Protein 8TB2 (pdb70)

Secondary structure (DSSP, 8-state):
------EEE-SGGGEEEEESEEEEES-TTTTSSEEEEES-S--SSSEEEEEEEESSPEETTS-EEEEEEEE--SS-TTTS--EEEEEEESS-HHHHHHH--SSSSB-STT-EEEEEE-S--TT-HHHHHTT--SSSSEEEEEEEEE-TT-BEEEESEE--SSSS---EEESS------SSS--TTS-EEEEEEEETTTTEEEEEETTEEEEEEHHHHT--TT-EEEEEEEEEEESS---TTTT-EEE-TTS-EEEE-B-

InterPro domains:
  IPR005877 YSIRK Gram-positive signal peptide [PF04650] (17-42)
  IPR005877 YSIRK Gram-positive signal peptide [TIGR01168] (16-52)
  IPR011098 G5 domain [PF07501] (425-498)
  IPR011098 G5 domain [PF07501] (554-626)
  IPR011098 G5 domain [PF07501] (682-754)
  IPR011098 G5 domain [PF07501] (810-882)
  IPR011098 G5 domain [PF07501] (938-1010)
  IPR011098 G5 domain [PF07501] (1066-1138)
  IPR011098 G5 domain [PF07501] (1194-1266)
  IPR011098 G5 domain [PS51109] (419-501)
  IPR011098 G5 domain [PS51109] (547-629)
  IPR011098 G5 domain [PS51109] (675-757)
  IPR011098 G5 domain [PS51109] (803-885)
  IPR011098 G5 domain [PS51109] (931-1013)
  IPR011098 G5 domain [PS51109] (1059-1141)
  IPR011098 G5 domain [PS51109] (1187-1269)
  IPR011098 G5 domain [SM01208] (421-501)
  IPR011098 G5 domain [SM01208] (549-629)
  IPR011098 G5 domain [SM01208] (677-757)
  IPR011098 G5 domain [SM01208] (805-885)

B-factor: mean 24.02, std 7.28, range [3.41, 78.75]

Solvent-accessible surface area: 11129 Å² total; per-residue (Å²): 205,193,159,98,32,102,44,92,20,84,3,85,109,48,12,93,45,40,29,0,31,39,70,25,79,111,4,107,83,12,96,40,76,20,0,3,25,0,5,66,33,94,59,74,73,80,38,6,20,0,0,7,24,1,112,41,79,0,8,0,134,62,67,3,62,0,27,0,77,0,1,3,5,96,29,25,4,59,32,9,0,38,0,0,0,0,0,0,2,120,12,46,0,89,66,5,51,150,79,24,8,0,14,16,47,60,6,1,38,102,2,0,0,0,0,0,1,0,7,62,43,144,118,1,98,14,1,108,71,28,97,5,68,35,163,38,31,69,1,0,0,5,1,0,23,7,34,89,100,4,87,14,48,92,18,47,66,5,80,47,152,83,75,88,62,67,23,28,21,93,0,1,32,117,46,126,98,56,84,82,81,58,14,1,28,49,17,26,51,0,46,0,11,5,69,48,125,68,15,48,0,87,0,51,4,21,84,46,54,2,50,4,28,13,90,94,4,59,8,51,76,100,21,16,12,16,0,0,0,0,0,16,2,134,74,78,74,73,159,184,33,34,0,22,0,16,0,3,1,57,89,0,45,0,58,0,16,23,77

Radius of gyration: 17.05 Å; Cα contacts (8 Å, |Δi|>4): 732; chains: 1; bounding box: 51×46×39 Å

Organism: Staphylococcus aureus (strain MW2) (NCBI:txid196620)

Sequence (259 aa):
LYFQGPITIQGKEHFEGYGSVDIQSNPEDLKVSEVTRFNNKSIGKNELTGALQLKNKVSFKNDFEFNIRVANNNHQSVTTGADGWGFLFSKGDGNEYLQKGGILGPKGMENSAGFKIDTGYNFKDPMDKEEKQQAGQGFKGYGTFVKTGADGTTAKVGTNIPTRGKADNSFQYADNSDTTDGKFHGQLLNNLKLAYNEKSGIMRAEYAGKIWEANISDLGLDKSEAYNFLITSSQRQGTSVYANGWMRTDLNNSTFKLTPN

Nearest PDB structures (foldseek):
  8tb2-assembly1_A  TM=1.004E+00  e=2.049E-53  Staphylococcus aureus subsp. aureus MW2
  7smh-assembly2_B  TM=9.579E-01  e=1.326E-36  Staphylococcus aureus subsp. aureus NCTC 8325
  8g1m-assembly1_A  TM=9.596E-01  e=8.919E-36  Staphylococcus aureus
  7smh-assembly4_D  TM=9.457E-01  e=4.031E-36  Staphylococcus aureus subsp. aureus NCTC 8325
  7sjk-assembly2_B  TM=9.188E-01  e=5.730E-27  Staphylococcus aureus subsp. aureus NCTC 8325

Structure (mmCIF, N/CA/C/O backbone):
data_8TB2
#
_entry.id   8TB2
#
_cell.length_a   78.600
_cell.length_b   70.210
_cell.length_c   43.540
_cell.angle_alpha   90.00
_cell.angle_beta   90.00
_cell.angle_gamma   90.00
#
_symmetry.space_group_name_H-M   'P 21 21 2'
#
loop_
_entity.id
_entity.type
_entity.pdbx_description
1 polymer 'Putative surface protein MW2416'
2 non-polymer 'SULFATE ION'
3 non-polymer 'CALCIUM ION'
4 non-polymer 'SODIUM ION'
5 non-polymer 'ZINC ION'
6 water water
#
loop_
_atom_site.group_PDB
_atom_site.id
_atom_site.type_symbol
_atom_site.label_atom_id
_atom_site.label_alt_id
_atom_site.label_comp_id
_atom_site.label_asym_id
_atom_site.label_entity_id
_atom_site.label_seq_id
_atom_site.pdbx_PDB_ins_code
_atom_site.Cartn_x
_atom_site.Cartn_y
_atom_site.Cartn_z
_atom_site.occupancy
_atom_site.B_iso_or_equiv
_atom_site.auth_seq_id
_atom_site.auth_comp_id
_atom_site.auth_asym_id
_atom_site.auth_atom_id
_atom_site.pdbx_PDB_model_num
ATOM 1 N N . LEU A 1 1 ? 46.758 36.133 -6.152 1.00 42.32 160 LEU A N 1
ATOM 2 C CA . LEU A 1 1 ? 46.810 35.208 -5.018 1.00 39.07 160 LEU A CA 1
ATOM 3 C C . LEU A 1 1 ? 45.468 34.518 -4.808 0.00 39.51 160 LEU A C 1
ATOM 4 O O . LEU A 1 1 ? 44.417 35.151 -4.865 1.00 39.58 160 LEU A O 1
ATOM 9 N N . TYR A 1 2 ? 45.511 33.217 -4.543 1.00 37.55 161 TYR A N 1
ATOM 10 C CA . TYR A 1 2 ? 44.319 32.386 -4.517 0.00 39.16 161 TYR A CA 1
ATOM 11 C C . TYR A 1 2 ? 44.011 31.939 -3.094 1.00 39.52 161 TYR A C 1
ATOM 12 O O . TYR A 1 2 ? 44.909 31.524 -2.354 0.12 40.51 161 TYR A O 1
ATOM 21 N N . PHE A 1 3 ? 42.737 32.037 -2.715 1.00 40.67 162 PHE A N 1
ATOM 22 C CA . PHE A 1 3 ? 42.267 31.575 -1.418 0.39 39.86 162 PHE A CA 1
ATOM 23 C C . PHE A 1 3 ? 40.969 30.806 -1.606 0.79 36.22 162 PHE A C 1
ATOM 24 O O . PHE A 1 3 ? 40.087 31.237 -2.355 0.71 33.14 162 PHE A O 1
ATOM 32 N N . GLN A 1 4 ? 40.866 29.664 -0.932 0.57 34.81 163 GLN A N 1
ATOM 33 C CA . GLN A 1 4 ? 39.661 28.849 -1.001 0.61 33.57 163 GLN A CA 1
ATOM 34 C C . GLN A 1 4 ? 38.539 29.517 -0.217 0.54 32.00 163 GLN A C 1
ATOM 35 O O . GLN A 1 4 ? 38.648 29.701 0.999 1.00 36.58 163 GLN A O 1
ATOM 41 N N . GLY A 1 5 ? 37.468 29.887 -0.914 0.88 27.94 164 GLY A N 1
ATOM 42 C CA . GLY A 1 5 ? 36.295 30.438 -0.277 0.55 28.37 164 GLY A CA 1
ATOM 43 C C . GLY A 1 5 ? 35.282 29.354 0.018 0.55 25.44 164 GLY A C 1
ATOM 44 O O . GLY A 1 5 ? 35.583 28.161 -0.087 0.89 22.24 164 GLY A O 1
ATOM 45 N N . PRO A 1 6 ? 34.061 29.736 0.393 0.85 25.39 165 PRO A N 1
ATOM 46 C CA . PRO A 1 6 ? 33.038 28.721 0.680 0.92 23.20 165 PRO A CA 1
ATOM 47 C C . PRO A 1 6 ? 32.628 27.989 -0.583 0.83 25.77 165 PRO A C 1
ATOM 48 O O . PRO A 1 6 ? 32.658 28.539 -1.686 0.74 22.65 165 PRO A O 1
ATOM 52 N N . ILE A 1 7 ? 32.260 26.722 -0.412 0.92 24.52 166 ILE A N 1
ATOM 53 C CA . ILE A 1 7 ? 31.677 25.936 -1.487 0.70 24.55 166 ILE A CA 1
ATOM 54 C C . ILE A 1 7 ? 30.315 25.433 -1.030 1.00 22.25 166 ILE A C 1
ATOM 55 O O . ILE A 1 7 ? 30.020 25.355 0.163 0.95 22.50 166 ILE A O 1
ATOM 60 N N . THR A 1 8 ? 29.473 25.101 -2.001 1.00 21.75 167 THR A N 1
ATOM 61 C CA . THR A 1 8 ? 28.252 24.371 -1.712 0.93 22.40 167 THR A CA 1
ATOM 62 C C . THR A 1 8 ? 28.234 23.174 -2.646 0.66 24.44 167 THR A C 1
ATOM 63 O O . THR A 1 8 ? 28.382 23.331 -3.864 0.65 21.96 167 THR A O 1
ATOM 67 N N . ILE A 1 9 ? 28.114 21.984 -2.067 0.95 23.25 168 ILE A N 1
ATOM 68 C CA . ILE A 1 9 ? 28.187 20.746 -2.829 0.88 23.48 168 ILE A CA 1
ATOM 69 C C . ILE A 1 9 ? 26.951 19.902 -2.538 0.84 26.16 168 ILE A C 1
ATOM 70 O O . ILE A 1 9 ? 26.298 20.042 -1.502 0.95 24.45 168 ILE A O 1
ATOM 75 N N . GLN A 1 10 ? 26.607 19.053 -3.504 1.00 25.50 169 GLN A N 1
ATOM 76 C CA . GLN A 1 10 ? 25.440 18.191 -3.435 0.87 28.56 169 GLN A CA 1
ATOM 77 C C . GLN A 1 10 ? 25.750 16.915 -4.199 0.63 27.32 169 GLN A C 1
ATOM 78 O O . GLN A 1 10 ? 26.469 16.942 -5.200 0.62 28.46 169 GLN A O 1
ATOM 84 N N . GLY A 1 11 ? 25.190 15.808 -3.736 0.83 32.10 170 GLY A N 1
ATOM 85 C CA . GLY A 1 11 ? 25.320 14.567 -4.474 0.70 29.96 170 GLY A CA 1
ATOM 86 C C . GLY A 1 11 ? 26.329 13.617 -3.856 0.97 30.45 170 GLY A C 1
ATOM 87 O O . GLY A 1 11 ? 27.315 14.025 -3.235 0.95 29.34 170 GLY A O 1
ATOM 88 N N . LYS A 1 12 ? 26.095 12.315 -4.062 0.79 27.32 171 LYS A N 1
ATOM 89 C CA . LYS A 1 12 ? 26.880 11.258 -3.433 0.92 26.06 171 LYS A CA 1
ATOM 90 C C . LYS A 1 12 ? 28.332 11.205 -3.901 0.72 25.73 171 LYS A C 1
ATOM 91 O O . LYS A 1 12 ? 29.146 10.540 -3.251 0.89 25.83 171 LYS A O 1
ATOM 97 N N . GLU A 1 13 ? 28.687 11.885 -4.993 1.00 29.33 172 GLU A N 1
ATOM 98 C CA . GLU A 1 13 ? 30.066 11.827 -5.466 0.89 27.45 172 GLU A CA 1
ATOM 99 C C . GLU A 1 13 ? 31.035 12.580 -4.564 0.94 28.74 172 GLU A C 1
ATOM 100 O O . GLU A 1 13 ? 32.249 12.459 -4.750 0.78 26.88 172 GLU A O 1
ATOM 106 N N . HIS A 1 14 ? 30.537 13.346 -3.597 0.84 26.67 173 HIS A N 1
ATOM 107 C CA . HIS A 1 14 ? 31.382 14.053 -2.646 1.00 26.22 173 HIS A CA 1
ATOM 108 C C . HIS A 1 14 ? 31.605 13.268 -1.365 0.92 24.21 173 HIS A C 1
ATOM 109 O O . HIS A 1 14 ? 32.219 13.791 -0.431 0.91 23.26 173 HIS A O 1
ATOM 116 N N . PHE A 1 15 ? 31.126 12.027 -1.307 0.82 25.21 174 PHE A N 1
ATOM 117 C CA . PHE A 1 15 ? 31.251 11.182 -0.135 0.92 23.07 174 PHE A CA 1
ATOM 118 C C . PHE A 1 15 ? 31.842 9.847 -0.553 1.00 25.63 174 PHE A C 1
ATOM 119 O O . PHE A 1 15 ? 31.626 9.383 -1.673 0.95 27.00 174 PHE A O 1
ATOM 127 N N . GLU A 1 16 ? 32.587 9.243 0.360 1.00 22.44 175 GLU A N 1
ATOM 128 C CA . GLU A 1 16 ? 33.012 7.854 0.237 0.68 25.89 175 GLU A CA 1
ATOM 129 C C . GLU A 1 16 ? 32.211 7.002 1.211 0.85 25.44 175 GLU A C 1
ATOM 130 O O . GLU A 1 16 ? 32.083 7.356 2.389 0.69 24.14 175 GLU A O 1
ATOM 136 N N . GLY A 1 17 ? 31.667 5.890 0.718 1.00 25.23 176 GLY A N 1
ATOM 137 C CA . GLY A 1 17 ? 30.860 5.013 1.539 1.00 26.89 176 GLY A CA 1
ATOM 138 C C . GLY A 1 17 ? 31.676 3.907 2.190 0.64 23.54 176 GLY A C 1
ATOM 139 O O . GLY A 1 17 ? 32.657 3.424 1.639 0.79 18.70 176 GLY A O 1
ATOM 140 N N . TYR A 1 18 ? 31.240 3.508 3.383 0.96 23.08 177 TYR A N 1
ATOM 141 C CA . TYR A 1 18 ? 31.923 2.526 4.209 1.00 24.44 177 TYR A CA 1
ATOM 142 C C . TYR A 1 18 ? 30.882 1.559 4.742 0.33 22.71 177 TYR A C 1
ATOM 143 O O . TYR A 1 18 ? 29.823 1.989 5.205 1.00 19.44 177 TYR A O 1
ATOM 152 N N . GLY A 1 19 ? 31.169 0.261 4.674 0.99 22.97 178 GLY A N 1
ATOM 153 C CA . GLY A 1 19 ? 30.276 -0.674 5.342 1.00 21.40 178 GLY A CA 1
ATOM 154 C C . GLY A 1 19 ? 28.933 -0.803 4.647 1.00 20.99 178 GLY A C 1
ATOM 155 O O . GLY A 1 19 ? 28.836 -0.816 3.415 0.83 19.35 178 GLY A O 1
ATOM 156 N N . SER A 1 20 ? 27.870 -0.910 5.450 1.00 23.03 179 SER A N 1
ATOM 157 C CA . SER A 1 20 ? 26.532 -1.202 4.921 0.78 24.22 179 SER A CA 1
ATOM 158 C C . SER A 1 20 ? 25.909 0.080 4.359 0.54 22.25 179 SER A C 1
ATOM 159 O O . SER A 1 20 ? 25.008 0.690 4.935 1.00 21.72 179 SER A O 1
ATOM 162 N N . VAL A 1 21 ? 26.411 0.490 3.200 1.00 25.06 180 VAL A N 1
ATOM 163 C CA . VAL A 1 21 ? 25.841 1.610 2.467 0.92 23.17 180 VAL A CA 1
ATOM 164 C C . VAL A 1 21 ? 25.710 1.203 1.006 1.00 25.37 180 VAL A C 1
ATOM 165 O O . VAL A 1 21 ? 26.640 0.619 0.436 0.78 23.12 180 VAL A O 1
ATOM 169 N N . ASP A 1 22 ? 24.539 1.457 0.419 1.00 23.09 181 ASP A N 1
ATOM 170 C CA . ASP A 1 22 ? 24.296 1.148 -0.987 0.90 26.36 181 ASP A CA 1
ATOM 171 C C . ASP A 1 22 ? 23.312 2.167 -1.554 1.00 25.91 181 ASP A C 1
ATOM 172 O O . ASP A 1 22 ? 22.915 3.124 -0.884 1.00 27.93 181 ASP A O 1
ATOM 177 N N . ILE A 1 23 ? 22.937 1.961 -2.811 0.82 26.06 182 ILE A N 1
ATOM 178 C CA . ILE A 1 23 ? 22.072 2.872 -3.552 1.00 26.81 182 ILE A CA 1
ATOM 179 C C . ILE A 1 23 ? 20.711 2.218 -3.738 0.68 28.88 182 ILE A C 1
ATOM 180 O O . ILE A 1 23 ? 20.624 1.020 -4.033 0.75 29.44 182 ILE A O 1
ATOM 185 N N . GLN A 1 24 ? 19.647 3.000 -3.558 1.00 28.23 183 GLN A N 1
ATOM 186 C CA . GLN A 1 24 ? 18.304 2.577 -3.943 1.00 31.00 183 GLN A CA 1
ATOM 187 C C . GLN A 1 24 ? 17.786 3.539 -5.003 1.00 32.40 183 GLN A C 1
ATOM 188 O O . GLN A 1 24 ? 17.634 4.736 -4.737 1.00 31.65 183 GLN A O 1
ATOM 194 N N . SER A 1 25 ? 17.503 3.013 -6.192 0.59 33.36 184 SER A N 1
ATOM 195 C CA . SER A 1 25 ? 16.993 3.817 -7.293 0.95 33.25 184 SER A CA 1
ATOM 196 C C . SER A 1 25 ? 15.471 3.838 -7.277 1.00 32.88 184 SER A C 1
ATOM 197 O O . SER A 1 25 ? 14.827 2.809 -7.059 0.69 35.96 184 SER A O 1
ATOM 200 N N . ASN A 1 26 ? 14.908 5.021 -7.512 0.84 34.65 185 ASN A N 1
ATOM 201 C CA . ASN A 1 26 ? 13.468 5.260 -7.600 0.67 35.43 185 ASN A CA 1
ATOM 202 C C . ASN A 1 26 ? 12.679 4.551 -6.486 0.51 37.18 185 ASN A C 1
ATOM 203 O O . ASN A 1 26 ? 11.774 3.772 -6.775 0.85 37.39 185 ASN A O 1
ATOM 208 N N . PRO A 1 27 ? 12.995 4.823 -5.219 1.00 37.73 186 PRO A N 1
ATOM 209 C CA . PRO A 1 27 ? 12.184 4.242 -4.138 0.82 35.29 186 PRO A CA 1
ATOM 210 C C . PRO A 1 27 ? 10.757 4.762 -4.220 0.28 37.31 186 PRO A C 1
ATOM 211 O O . PRO A 1 27 ? 10.515 5.972 -4.177 0.74 37.40 186 PRO A O 1
ATOM 215 N N . GLU A 1 28 ? 9.808 3.831 -4.357 1.00 39.08 187 GLU A N 1
ATOM 216 C CA . GLU A 1 28 ? 8.418 4.217 -4.597 0.57 40.57 187 GLU A CA 1
ATOM 217 C C . GLU A 1 28 ? 7.850 5.043 -3.453 0.43 40.05 187 GLU A C 1
ATOM 218 O O . GLU A 1 28 ? 7.033 5.944 -3.681 0.78 46.55 187 GLU A O 1
ATOM 220 N N . ASP A 1 29 ? 8.271 4.762 -2.222 0.86 40.59 188 ASP A N 1
ATOM 221 C CA . ASP A 1 29 ? 7.674 5.409 -1.065 1.00 37.09 188 ASP A CA 1
ATOM 222 C C . ASP A 1 29 ? 8.206 6.813 -0.833 1.00 35.04 188 ASP A C 1
ATOM 223 O O . ASP A 1 29 ? 7.557 7.594 -0.131 0.69 35.58 188 ASP A O 1
ATOM 228 N N . LEU A 1 30 ? 9.354 7.161 -1.415 0.79 35.17 189 LEU A N 1
ATOM 229 C CA . LEU A 1 30 ? 10.004 8.432 -1.121 0.83 35.19 189 LEU A CA 1
ATOM 230 C C . LEU A 1 30 ? 9.843 9.476 -2.220 1.00 34.72 189 LEU A C 1
ATOM 231 O O . LEU A 1 30 ? 10.075 10.661 -1.959 0.27 36.75 189 LEU A O 1
ATOM 236 N N . LYS A 1 31 ? 9.469 9.066 -3.434 0.57 38.75 190 LYS A N 1
ATOM 237 C CA . LYS A 1 31 ? 9.098 9.986 -4.512 0.67 39.84 190 LYS A CA 1
ATOM 238 C C . LYS A 1 31 ? 10.266 10.862 -4.958 1.00 40.28 190 LYS A C 1
ATOM 239 O O . LYS A 1 31 ? 10.078 12.025 -5.315 0.45 38.15 190 LYS A O 1
ATOM 241 N N . VAL A 1 32 ? 11.481 10.316 -4.926 1.00 39.22 191 VAL A N 1
ATOM 242 C CA . VAL A 1 32 ? 12.660 10.950 -5.501 1.00 38.27 191 VAL A CA 1
ATOM 243 C C . VAL A 1 32 ? 13.385 9.904 -6.339 0.66 36.72 191 VAL A C 1
ATOM 244 O O . VAL A 1 32 ? 13.041 8.722 -6.334 0.93 38.56 191 VAL A O 1
ATOM 248 N N . SER A 1 33 ? 14.416 10.357 -7.053 1.00 38.65 192 SER A N 1
ATOM 249 C CA . SER A 1 33 ? 15.058 9.513 -8.056 1.00 34.99 192 SER A CA 1
ATOM 250 C C . SER A 1 33 ? 16.065 8.539 -7.444 0.32 34.83 192 SER A C 1
ATOM 251 O O . SER A 1 33 ? 16.177 7.397 -7.903 0.94 37.45 192 SER A O 1
ATOM 254 N N . GLU A 1 34 ? 16.812 8.960 -6.422 0.91 33.82 193 GLU A N 1
ATOM 255 C CA . GLU A 1 34 ? 17.832 8.094 -5.843 0.70 32.05 193 GLU A CA 1
ATOM 256 C C . GLU A 1 34 ? 18.094 8.477 -4.394 1.00 29.11 193 GLU A C 1
ATOM 257 O O . GLU A 1 34 ? 18.216 9.658 -4.067 0.87 30.79 193 GLU A O 1
ATOM 263 N N . VAL A 1 35 ? 18.209 7.471 -3.529 1.00 29.19 194 VAL A N 1
ATOM 264 C CA . VAL A 1 35 ? 18.664 7.705 -2.167 1.00 25.19 194 VAL A CA 1
ATOM 265 C C . VAL A 1 35 ? 19.850 6.801 -1.891 0.73 27.19 194 VAL A C 1
ATOM 266 O O . VAL A 1 35 ? 20.031 5.759 -2.522 0.90 26.79 194 VAL A O 1
ATOM 270 N N . THR A 1 36 ? 20.678 7.228 -0.949 0.74 25.51 195 THR A N 1
ATOM 271 C CA . THR A 1 36 ? 21.699 6.361 -0.393 0.67 23.28 195 THR A CA 1
ATOM 272 C C . THR A 1 36 ? 21.110 5.654 0.818 0.63 22.57 195 THR A C 1
ATOM 273 O O . THR A 1 36 ? 20.501 6.292 1.679 0.92 21.31 195 THR A O 1
ATOM 277 N N . ARG A 1 37 ? 21.262 4.337 0.869 0.94 23.41 196 ARG A N 1
ATOM 278 C CA . ARG A 1 37 ? 20.563 3.517 1.845 1.00 20.15 196 ARG A CA 1
ATOM 279 C C . ARG A 1 37 ? 21.562 2.892 2.805 0.97 21.68 196 ARG A C 1
ATOM 280 O O . ARG A 1 37 ? 22.572 2.320 2.371 1.00 24.79 196 ARG A O 1
ATOM 288 N N . PHE A 1 38 ? 21.270 2.987 4.103 1.00 18.87 197 PHE A N 1
ATOM 289 C CA . PHE A 1 38 ? 22.039 2.329 5.151 1.00 18.81 197 PHE A CA 1
ATOM 290 C C . PHE A 1 38 ? 21.305 1.087 5.661 0.95 19.28 197 PHE A C 1
ATOM 291 O O . PHE A 1 38 ? 20.071 1.034 5.677 0.92 18.93 197 PHE A O 1
ATOM 299 N N . ASN A 1 39 ? 22.086 0.096 6.112 0.94 18.63 198 ASN A N 1
ATOM 300 C CA . ASN A 1 39 ? 21.584 -1.087 6.832 0.98 20.99 198 ASN A CA 1
ATOM 301 C C . ASN A 1 39 ? 20.865 -2.080 5.928 0.66 21.86 198 ASN A C 1
ATOM 302 O O . ASN A 1 39 ? 20.024 -2.849 6.396 0.89 21.52 198 ASN A O 1
ATOM 307 N N . ASN A 1 40 ? 21.179 -2.077 4.637 1.00 20.90 199 ASN A N 1
ATOM 308 C CA . ASN A 1 40 ? 20.669 -3.067 3.697 0.73 20.93 199 ASN A CA 1
ATOM 309 C C . ASN A 1 40 ? 21.739 -4.055 3.252 0.88 22.96 199 ASN A C 1
ATOM 310 O O . ASN A 1 40 ? 21.499 -5.267 3.241 0.64 20.51 199 ASN A O 1
ATOM 315 N N . LYS A 1 41 ? 22.921 -3.570 2.887 0.70 23.68 200 LYS A N 1
ATOM 316 C CA . LYS A 1 41 ? 23.983 -4.446 2.414 0.79 26.06 200 LYS A CA 1
ATOM 317 C C . LYS A 1 41 ? 24.653 -5.169 3.574 0.78 23.50 200 LYS A C 1
ATOM 318 O O . LYS A 1 41 ? 24.956 -4.577 4.614 0.99 23.00 200 LYS A O 1
ATOM 320 N N . SER A 1 42 ? 24.906 -6.458 3.378 0.59 22.69 201 SER A N 1
ATOM 321 C CA . SER A 1 42 ? 25.544 -7.258 4.407 1.00 21.31 201 SER A CA 1
ATOM 322 C C . SER A 1 42 ? 27.034 -6.954 4.483 0.90 25.84 201 SER A C 1
ATOM 323 O O . SER A 1 42 ? 27.681 -6.614 3.485 0.83 25.45 201 SER A O 1
ATOM 326 N N . ILE A 1 43 ? 27.579 -7.069 5.691 0.83 27.42 202 ILE A N 1
ATOM 327 C CA . ILE A 1 43 ? 29.005 -6.864 5.912 0.87 26.92 202 ILE A CA 1
ATOM 328 C C . ILE A 1 43 ? 29.543 -7.995 6.779 0.96 26.81 202 ILE A C 1
ATOM 329 O O . ILE A 1 43 ? 30.623 -7.875 7.372 0.75 25.49 202 ILE A O 1
ATOM 334 N N . GLY A 1 44 ? 28.793 -9.092 6.856 0.65 27.87 203 GLY A N 1
ATOM 335 C CA . GLY A 1 44 ? 29.212 -10.265 7.615 1.00 28.24 203 GLY A CA 1
ATOM 336 C C . GLY A 1 44 ? 29.359 -10.043 9.105 0.47 29.76 203 GLY A C 1
ATOM 337 O O . GLY A 1 44 ? 30.294 -10.574 9.720 0.75 29.87 203 GLY A O 1
ATOM 338 N N . LYS A 1 45 ? 28.452 -9.272 9.704 1.00 32.82 204 LYS A N 1
ATOM 339 C CA . LYS A 1 45 ? 28.496 -8.927 11.119 0.90 28.06 204 LYS A CA 1
ATOM 340 C C . LYS A 1 45 ? 27.065 -8.764 11.609 0.60 27.33 204 LYS A C 1
ATOM 341 O O . LYS A 1 45 ? 26.211 -8.271 10.868 1.00 29.13 204 LYS A O 1
ATOM 344 N N . ASN A 1 46 ? 26.806 -9.165 12.857 0.82 24.85 205 ASN A N 1
ATOM 345 C CA . ASN A 1 46 ? 25.460 -8.999 13.405 1.00 24.30 205 ASN A CA 1
ATOM 346 C C . ASN A 1 46 ? 25.065 -7.532 13.439 0.95 24.94 205 ASN A C 1
ATOM 347 O O . ASN A 1 46 ? 23.918 -7.189 13.142 1.00 25.84 205 ASN A O 1
ATOM 352 N N . GLU A 1 47 ? 25.999 -6.658 13.802 0.69 25.38 206 GLU A N 1
ATOM 353 C CA . GLU A 1 47 ? 25.743 -5.220 13.867 1.00 24.85 206 GLU A CA 1
ATOM 354 C C . GLU A 1 47 ? 26.036 -4.630 12.493 0.73 24.27 206 GLU A C 1
ATOM 355 O O . GLU A 1 47 ? 27.198 -4.461 12.113 0.87 22.74 206 GLU A O 1
ATOM 357 N N . LEU A 1 48 ? 24.989 -4.336 11.726 1.00 21.53 207 LEU A N 1
ATOM 358 C CA . LEU A 1 48 ? 25.198 -3.577 10.505 1.00 19.13 207 LEU A CA 1
ATOM 359 C C . LEU A 1 48 ? 25.600 -2.166 10.869 0.69 20.69 207 LEU A C 1
ATOM 360 O O . LEU A 1 48 ? 25.135 -1.621 11.872 0.82 16.97 207 LEU A O 1
ATOM 365 N N . THR A 1 49 ? 26.476 -1.590 10.055 0.91 21.09 208 THR A N 1
ATOM 366 C CA . THR A 1 49 ? 26.958 -0.241 10.289 1.00 18.84 208 THR A CA 1
ATOM 367 C C . THR A 1 49 ? 27.476 0.313 8.971 0.65 20.08 208 THR A C 1
ATOM 368 O O . THR A 1 49 ? 27.967 -0.430 8.120 1.00 22.38 208 THR A O 1
ATOM 372 N N . GLY A 1 50 ? 27.360 1.625 8.810 0.97 19.40 209 GLY A N 1
ATOM 373 C CA . GLY A 1 50 ? 27.730 2.249 7.557 1.00 18.19 209 GLY A CA 1
ATOM 374 C C . GLY A 1 50 ? 28.006 3.714 7.780 0.68 17.83 209 GLY A C 1
ATOM 375 O O . GLY A 1 50 ? 27.466 4.331 8.706 0.96 16.37 209 GLY A O 1
ATOM 376 N N . ALA A 1 51 ? 28.853 4.274 6.925 0.91 18.18 210 ALA A N 1
ATOM 377 C CA . ALA A 1 51 ? 29.213 5.684 7.011 1.00 17.82 210 ALA A CA 1
ATOM 378 C C . ALA A 1 51 ? 29.409 6.261 5.619 0.89 21.24 210 ALA A C 1
ATOM 379 O O . ALA A 1 51 ? 29.949 5.595 4.726 1.00 23.20 210 ALA A O 1
ATOM 381 N N . LEU A 1 52 ? 28.950 7.499 5.444 1.00 17.60 211 LEU A N 1
ATOM 382 C CA . LEU A 1 52 ? 29.301 8.343 4.307 0.98 22.85 211 LEU A CA 1
ATOM 383 C C . LEU A 1 52 ? 30.254 9.405 4.832 0.91 22.01 211 LEU A C 1
ATOM 384 O O . LEU A 1 52 ? 29.866 10.231 5.664 0.89 19.85 211 LEU A O 1
ATOM 389 N N . GLN A 1 53 ? 31.496 9.383 4.372 0.99 22.26 212 GLN A N 1
ATOM 390 C CA . GLN A 1 53 ? 32.480 10.371 4.798 1.00 21.44 212 GLN A CA 1
ATOM 391 C C . GLN A 1 53 ? 32.583 11.455 3.740 0.80 21.21 212 GLN A C 1
ATOM 392 O O . GLN A 1 53 ? 32.868 11.162 2.574 0.90 21.23 212 GLN A O 1
ATOM 398 N N . LEU A 1 54 ? 32.349 12.703 4.142 0.90 21.61 213 LEU A N 1
ATOM 399 C CA . LEU A 1 54 ? 32.554 13.809 3.229 1.00 17.41 213 LEU A CA 1
ATOM 400 C C . LEU A 1 54 ? 34.011 13.839 2.795 1.00 20.82 213 LEU A C 1
ATOM 401 O O . LEU A 1 54 ? 34.922 13.722 3.622 0.88 24.25 213 LEU A O 1
ATOM 406 N N . LYS A 1 55 ? 34.237 13.950 1.485 1.00 20.44 214 LYS A N 1
ATOM 407 C CA . LYS A 1 55 ? 35.612 13.897 0.997 0.81 22.70 214 LYS A CA 1
ATOM 408 C C . LYS A 1 55 ? 36.414 15.125 1.421 0.91 22.66 214 LYS A C 1
ATOM 409 O O . LYS A 1 55 ? 37.635 15.029 1.602 0.56 25.36 214 LYS A O 1
ATOM 415 N N . ASN A 1 56 ? 35.756 16.271 1.606 0.85 24.66 215 ASN A N 1
ATOM 416 C CA . ASN A 1 56 ? 36.412 17.480 2.104 0.69 24.79 215 ASN A CA 1
ATOM 417 C C . ASN A 1 56 ? 36.402 17.499 3.629 1.00 25.40 215 ASN A C 1
ATOM 418 O O . ASN A 1 56 ? 35.358 17.267 4.248 0.69 22.98 215 ASN A O 1
ATOM 423 N N . LYS A 1 57 ? 37.552 17.806 4.234 1.00 23.37 216 LYS A N 1
ATOM 424 C CA . LYS A 1 57 ? 37.571 18.111 5.658 1.00 22.30 216 LYS A CA 1
ATOM 425 C C . LYS A 1 57 ? 36.876 19.447 5.911 0.82 24.68 216 LYS A C 1
ATOM 426 O O . LYS A 1 57 ? 36.906 20.353 5.076 0.89 25.46 216 LYS A O 1
ATOM 432 N N . VAL A 1 58 ? 36.216 19.555 7.063 1.00 21.78 217 VAL A N 1
ATOM 433 C CA . VAL A 1 58 ? 35.405 20.724 7.392 1.00 21.37 217 VAL A CA 1
ATOM 434 C C . VAL A 1 58 ? 36.223 21.661 8.272 0.95 19.94 217 VAL A C 1
ATOM 435 O O . VAL A 1 58 ? 36.557 21.320 9.410 0.96 24.08 217 VAL A O 1
ATOM 439 N N . SER A 1 59 ? 36.499 22.857 7.754 0.92 21.92 218 SER A N 1
ATOM 440 C CA . SER A 1 59 ? 37.154 23.910 8.515 1.00 21.41 218 SER A CA 1
ATOM 441 C C . SER A 1 59 ? 36.195 24.524 9.530 1.00 22.41 218 SER A C 1
ATOM 442 O O . SER A 1 59 ? 35.133 25.035 9.159 0.76 24.05 218 SER A O 1
ATOM 445 N N . PHE A 1 60 ? 36.570 24.499 10.809 1.00 19.80 219 PHE A N 1
ATOM 446 C CA . PHE A 1 60 ? 35.810 25.195 11.839 1.00 22.08 219 PHE A CA 1
ATOM 447 C C . PHE A 1 60 ? 36.270 26.638 12.028 0.88 21.83 219 PHE A C 1
ATOM 448 O O . PHE A 1 60 ? 35.761 27.331 12.919 1.00 21.07 219 PHE A O 1
ATOM 456 N N . LYS A 1 61 ? 37.210 27.107 11.204 1.00 24.70 220 LYS A N 1
ATOM 457 C CA . LYS A 1 61 ? 37.515 28.531 11.155 0.96 26.62 220 LYS A CA 1
ATOM 458 C C . LYS A 1 61 ? 36.434 29.342 10.451 0.84 23.90 220 LYS A C 1
ATOM 459 O O . LYS A 1 61 ? 36.483 30.573 10.502 0.90 22.63 220 LYS A O 1
ATOM 465 N N . ASN A 1 62 ? 35.477 28.695 9.782 0.84 21.72 221 ASN A N 1
ATOM 466 C CA . ASN A 1 62 ? 34.456 29.389 9.010 0.83 20.64 221 ASN A CA 1
ATOM 467 C C . ASN A 1 62 ? 33.100 28.749 9.272 0.78 20.41 221 ASN A C 1
ATOM 468 O O . ASN A 1 62 ? 33.015 27.609 9.728 0.85 19.01 221 ASN A O 1
ATOM 473 N N . ASP A 1 63 ? 32.039 29.499 8.972 0.96 17.73 222 ASP A N 1
ATOM 474 C CA . ASP A 1 63 ? 30.681 28.972 9.091 0.73 17.97 222 ASP A CA 1
ATOM 475 C C . ASP A 1 63 ? 30.490 27.724 8.221 0.99 19.22 222 ASP A C 1
ATOM 476 O O . ASP A 1 63 ? 31.138 27.536 7.189 0.73 18.90 222 ASP A O 1
ATOM 481 N N . PHE A 1 64 ? 29.544 26.879 8.620 1.00 17.60 223 PHE A N 1
ATOM 482 C CA . PHE A 1 64 ? 29.019 25.927 7.658 0.88 18.14 223 PHE A CA 1
ATOM 483 C C . PHE A 1 64 ? 27.534 25.731 7.919 1.00 16.03 223 PHE A C 1
ATOM 484 O O . PHE A 1 64 ? 27.021 26.056 8.995 1.00 17.43 223 PHE A O 1
ATOM 492 N N . GLU A 1 65 ? 26.849 25.233 6.892 1.00 17.42 224 GLU A N 1
ATOM 493 C CA . GLU A 1 65 ? 25.436 24.887 6.996 0.94 17.72 224 GLU A CA 1
ATOM 494 C C . GLU A 1 65 ? 25.161 23.680 6.119 0.90 15.77 224 GLU A C 1
ATOM 495 O O . GLU A 1 65 ? 25.326 23.740 4.892 0.95 16.67 224 GLU A O 1
ATOM 501 N N . PHE A 1 66 ? 24.724 22.605 6.756 1.00 14.48 225 PHE A N 1
ATOM 502 C CA . PHE A 1 66 ? 24.350 21.362 6.087 0.93 15.23 225 PHE A CA 1
ATOM 503 C C . PHE A 1 66 ? 22.834 21.224 6.122 1.00 15.45 225 PHE A C 1
ATOM 504 O O . PHE A 1 66 ? 22.229 21.341 7.191 0.85 16.79 225 PHE A O 1
ATOM 512 N N . ASN A 1 67 ? 22.221 20.972 4.967 0.87 16.69 226 ASN A N 1
ATOM 513 C CA . ASN A 1 67 ? 20.792 20.649 4.899 0.80 16.45 226 ASN A CA 1
ATOM 514 C C . ASN A 1 67 ? 20.660 19.252 4.313 0.82 17.11 226 ASN A C 1
ATOM 515 O O . ASN A 1 67 ? 20.737 19.072 3.093 1.00 17.61 226 ASN A O 1
ATOM 520 N N . ILE A 1 68 ? 20.457 18.278 5.191 1.00 12.40 227 ILE A N 1
ATOM 521 C CA . ILE A 1 68 ? 20.557 16.864 4.852 1.00 15.89 227 ILE A CA 1
ATOM 522 C C . ILE A 1 68 ? 19.152 16.287 4.879 0.80 16.32 227 ILE A C 1
ATOM 523 O O . ILE A 1 68 ? 18.497 16.297 5.924 0.91 15.73 227 ILE A O 1
ATOM 528 N N . ARG A 1 69 ? 18.687 15.785 3.740 1.00 15.52 228 ARG A N 1
ATOM 529 C CA . ARG A 1 69 ? 17.384 15.132 3.687 0.82 19.16 228 ARG A CA 1
ATOM 530 C C . ARG A 1 69 ? 17.530 13.693 4.170 0.82 17.47 228 ARG A C 1
ATOM 531 O O . ARG A 1 69 ? 18.270 12.916 3.560 0.81 19.11 228 ARG A O 1
ATOM 539 N N . VAL A 1 70 ? 16.820 13.325 5.246 0.87 18.18 229 VAL A N 1
ATOM 540 C CA . VAL A 1 70 ? 16.853 11.952 5.747 1.00 18.85 229 VAL A CA 1
ATOM 541 C C . VAL A 1 70 ? 15.437 11.420 5.925 0.79 18.26 229 VAL A C 1
ATOM 542 O O . VAL A 1 70 ? 14.491 12.169 6.183 1.00 18.24 229 VAL A O 1
ATOM 546 N N . ALA A 1 71 ? 15.309 10.097 5.807 0.88 16.64 230 ALA A N 1
ATOM 547 C CA . ALA A 1 71 ? 14.060 9.383 6.037 0.89 19.33 230 ALA A CA 1
ATOM 548 C C . ALA A 1 71 ? 14.345 8.199 6.947 0.88 16.78 230 ALA A C 1
ATOM 549 O O . ALA A 1 71 ? 15.324 7.477 6.743 0.69 17.78 230 ALA A O 1
ATOM 551 N N . ASN A 1 72 ? 13.491 7.991 7.943 0.93 16.08 231 ASN A N 1
ATOM 552 C CA . ASN A 1 72 ? 13.735 6.961 8.942 0.89 18.17 231 ASN A CA 1
ATOM 553 C C . ASN A 1 72 ? 12.934 5.704 8.625 1.00 17.90 231 ASN A C 1
ATOM 554 O O . ASN A 1 72 ? 11.896 5.768 7.963 0.76 16.26 231 ASN A O 1
ATOM 559 N N . ASN A 1 73 ? 13.411 4.551 9.094 0.82 22.90 232 ASN A N 1
ATOM 560 C CA A ASN A 1 73 ? 12.651 3.326 8.889 0.00 36.52 232 ASN A CA 1
ATOM 561 C CA B ASN A 1 73 ? 12.632 3.345 8.853 1.00 34.04 232 ASN A CA 1
ATOM 562 C C . ASN A 1 73 ? 11.303 3.432 9.591 0.88 24.23 232 ASN A C 1
ATOM 563 O O . ASN A 1 73 ? 11.204 3.991 10.687 1.00 22.12 232 ASN A O 1
ATOM 572 N N . HIS A 1 74 ? 10.262 2.913 8.947 0.73 24.54 233 HIS A N 1
ATOM 573 C CA . HIS A 1 74 ? 8.945 2.806 9.565 1.00 23.91 233 HIS A CA 1
ATOM 574 C C . HIS A 1 74 ? 8.943 1.516 10.371 1.00 24.87 233 HIS A C 1
ATOM 575 O O . HIS A 1 74 ? 8.414 0.481 9.963 1.00 20.89 233 HIS A O 1
ATOM 582 N N . GLN A 1 75 ? 9.584 1.572 11.532 1.00 21.42 234 GLN A N 1
ATOM 583 C CA . GLN A 1 75 ? 9.810 0.360 12.294 1.00 21.12 234 GLN A CA 1
ATOM 584 C C . GLN A 1 75 ? 9.886 0.693 13.769 1.00 22.20 234 GLN A C 1
ATOM 585 O O . GLN A 1 75 ? 10.325 1.782 14.156 1.00 20.55 234 GLN A O 1
ATOM 591 N N . SER A 1 76 ? 9.460 -0.277 14.575 1.00 20.00 235 SER A N 1
ATOM 592 C CA . SER A 1 76 ? 9.493 -0.196 16.027 0.66 21.39 235 SER A CA 1
ATOM 593 C C . SER A 1 76 ? 10.852 0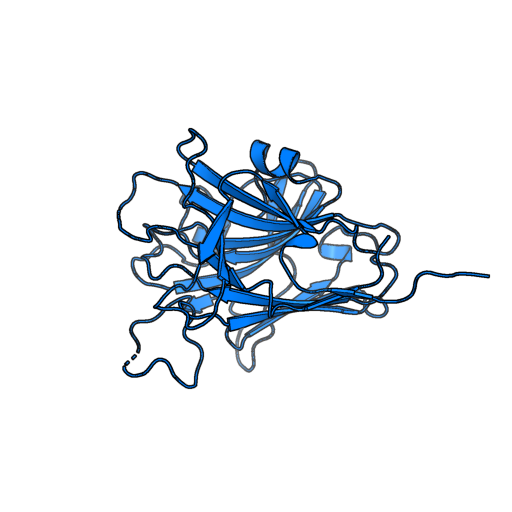.270 16.529 1.00 19.51 235 SER A C 1
ATOM 594 O O . SER A 1 76 ? 11.890 0.020 15.909 0.85 20.37 235 SER A O 1
ATOM 597 N N . VAL A 1 77 ? 10.842 0.917 17.696 1.00 15.65 236 VAL A N 1
ATOM 598 C CA . VAL A 1 77 ? 12.096 1.331 18.319 1.00 19.17 236 VAL A CA 1
ATOM 599 C C . VAL A 1 77 ? 12.898 0.138 18.811 0.68 21.61 236 VAL A C 1
ATOM 600 O O . VAL A 1 77 ? 14.115 0.243 19.006 0.81 19.07 236 VAL A O 1
ATOM 604 N N . THR A 1 78 ? 12.257 -1.015 18.997 1.00 21.30 237 THR A N 1
ATOM 605 C CA . THR A 1 78 ? 12.994 -2.198 19.414 1.00 21.67 237 THR A CA 1
ATOM 606 C C . THR A 1 78 ? 13.474 -3.045 18.242 0.85 24.11 237 THR A C 1
ATOM 607 O O . THR A 1 78 ? 14.376 -3.868 18.421 0.54 23.99 237 THR A O 1
ATOM 611 N N . THR A 1 79 ? 12.895 -2.871 17.054 1.00 23.89 238 THR A N 1
ATOM 612 C CA . THR A 1 79 ? 13.304 -3.639 15.882 0.96 23.69 238 THR A CA 1
ATOM 613 C C . THR A 1 79 ? 14.235 -2.883 14.942 1.00 26.22 238 THR A C 1
ATOM 614 O O . THR A 1 79 ? 15.168 -3.479 14.398 0.75 23.09 238 THR A O 1
ATOM 618 N N . GLY A 1 80 ? 14.015 -1.590 14.726 0.62 22.83 239 GLY A N 1
ATOM 619 C CA . GLY A 1 80 ? 14.636 -0.898 13.614 1.00 17.12 239 GLY A CA 1
ATOM 620 C C . GLY A 1 80 ? 16.074 -0.483 13.868 1.00 21.13 239 GLY A C 1
ATOM 621 O O . GLY A 1 80 ? 16.762 -0.993 14.756 0.89 18.95 239 GLY A O 1
ATOM 622 N N . ALA A 1 81 ? 16.510 0.505 13.089 1.00 19.71 240 ALA A N 1
ATOM 623 C CA . ALA A 1 81 ? 17.882 0.984 13.153 0.83 19.36 240 ALA A CA 1
ATOM 624 C C . ALA A 1 81 ? 18.144 1.758 14.442 0.80 18.00 240 ALA A C 1
ATOM 625 O O . ALA A 1 81 ? 17.227 2.277 15.090 0.90 20.11 240 ALA A O 1
ATOM 627 N N . ASP A 1 82 ? 19.432 1.844 14.797 1.00 17.18 241 ASP A N 1
ATOM 628 C CA . ASP A 1 82 ? 19.857 2.619 15.957 1.00 18.85 241 ASP A CA 1
ATOM 629 C C . ASP A 1 82 ? 19.524 4.096 15.792 0.86 17.76 241 ASP A C 1
ATOM 630 O O . ASP A 1 82 ? 19.218 4.773 16.778 1.00 17.35 241 ASP A O 1
ATOM 635 N N . GLY A 1 83 ? 19.622 4.615 14.577 0.98 17.50 242 GLY A N 1
ATOM 636 C CA . GLY A 1 83 ? 19.380 6.023 14.335 0.94 17.21 242 GLY A CA 1
ATOM 637 C C . GLY A 1 83 ? 20.345 6.577 13.310 0.89 16.13 242 GLY A C 1
ATOM 638 O O . GLY A 1 83 ? 20.926 5.841 12.517 0.83 17.16 242 GLY A O 1
ATOM 639 N N . TRP A 1 84 ? 20.499 7.900 13.345 0.97 15.27 243 TRP A N 1
ATOM 640 C CA . TRP A 1 84 ? 21.426 8.637 12.503 0.75 15.78 243 TRP A CA 1
ATOM 641 C C . TRP A 1 84 ? 22.473 9.280 13.394 0.80 14.88 243 TRP A C 1
ATOM 642 O O . TRP A 1 84 ? 22.127 9.912 14.399 1.00 14.27 243 TRP A O 1
ATOM 653 N N . GLY A 1 85 ? 23.736 9.145 13.013 0.94 14.26 244 GLY A N 1
ATOM 654 C CA . GLY A 1 85 ? 24.792 9.905 13.654 0.80 16.68 244 GLY A CA 1
ATOM 655 C C . GLY A 1 85 ? 25.487 10.815 12.664 0.97 15.54 244 GLY A C 1
ATOM 656 O O . GLY A 1 85 ? 26.078 10.339 11.687 0.90 14.69 244 GLY A O 1
ATOM 657 N N . PHE A 1 86 ? 25.416 12.131 12.899 0.85 14.23 245 PHE A N 1
ATOM 658 C CA . PHE A 1 86 ? 26.093 13.129 12.077 0.80 16.02 245 PHE A CA 1
ATOM 659 C C . PHE A 1 86 ? 27.295 13.599 12.882 0.79 17.59 245 PHE A C 1
ATOM 660 O O . PHE A 1 86 ? 27.144 14.327 13.860 0.93 15.34 245 PHE A O 1
ATOM 668 N N . LEU A 1 87 ? 28.478 13.182 12.448 1.00 19.92 246 LEU A N 1
ATOM 669 C CA . LEU A 1 87 ? 29.642 12.966 13.290 0.87 17.01 246 LEU A CA 1
ATOM 670 C C . LEU A 1 87 ? 30.820 13.768 12.761 1.00 16.29 246 LEU A C 1
ATOM 671 O O . LEU A 1 87 ? 31.099 13.715 11.560 0.86 13.76 246 LEU A O 1
ATOM 676 N N . PHE A 1 88 ? 31.522 14.477 13.658 0.88 16.09 247 PHE A N 1
ATOM 677 C CA . PHE A 1 88 ? 32.779 15.164 13.353 1.00 15.58 247 PHE A CA 1
ATOM 678 C C . PHE A 1 88 ? 33.925 14.539 14.132 0.97 16.70 247 PHE A C 1
ATOM 679 O O . PHE A 1 88 ? 33.819 14.358 15.351 1.00 17.50 247 PHE A O 1
ATOM 687 N N . SER A 1 89 ? 35.043 14.284 13.451 1.00 17.35 248 SER A N 1
ATOM 688 C CA . SER A 1 89 ? 36.114 13.553 14.113 0.81 20.97 248 SER A CA 1
ATOM 689 C C . SER A 1 89 ? 37.398 13.702 13.307 1.00 22.77 248 SER A C 1
ATOM 690 O O . SER A 1 89 ? 37.369 13.953 12.101 0.90 21.68 248 SER A O 1
ATOM 693 N N . LYS A 1 90 ? 38.531 13.550 13.994 0.87 23.32 249 LYS A N 1
ATOM 694 C CA . LYS A 1 90 ? 39.785 13.365 13.275 0.95 24.97 249 LYS A CA 1
ATOM 695 C C . LYS A 1 90 ? 39.872 11.967 12.678 0.62 25.34 249 LYS A C 1
ATOM 696 O O . LYS A 1 90 ? 40.659 11.742 11.752 0.94 27.40 249 LYS A O 1
ATOM 702 N N . GLY A 1 91 ? 39.056 11.036 13.165 0.79 25.46 250 GLY A N 1
ATOM 703 C CA . GLY A 1 91 ? 39.003 9.712 12.592 1.00 27.39 250 GLY A CA 1
ATOM 704 C C . GLY A 1 91 ? 38.220 9.687 11.304 0.66 26.22 250 GLY A C 1
ATOM 705 O O . GLY A 1 91 ? 37.539 10.642 10.930 0.86 24.30 250 GLY A O 1
ATOM 706 N N . ASP A 1 92 ? 38.313 8.559 10.618 0.88 23.38 251 ASP A N 1
ATOM 707 C CA . ASP A 1 92 ? 37.771 8.402 9.280 0.94 25.53 251 ASP A CA 1
ATOM 708 C C . ASP A 1 92 ? 36.752 7.257 9.246 0.82 22.74 251 ASP A C 1
ATOM 709 O O . ASP A 1 92 ? 36.405 6.656 10.272 1.00 22.83 251 ASP A O 1
ATOM 713 N N . GLY A 1 93 ? 36.286 6.950 8.037 1.00 21.62 252 GLY A N 1
ATOM 714 C CA . GLY A 1 93 ? 35.247 5.941 7.892 0.99 21.71 252 GLY A CA 1
ATOM 715 C C . GLY A 1 93 ? 35.678 4.570 8.378 0.52 23.23 252 GLY A C 1
ATOM 716 O O . GLY A 1 93 ? 34.875 3.817 8.933 1.00 21.74 252 GLY A O 1
ATOM 717 N N . ASN A 1 94 ? 36.951 4.221 8.179 1.00 22.16 253 ASN A N 1
ATOM 718 C CA . ASN A 1 94 ? 37.380 2.901 8.628 1.00 24.41 253 ASN A CA 1
ATOM 719 C C . ASN A 1 94 ? 37.441 2.829 10.146 1.00 25.05 253 ASN A C 1
ATOM 720 O O . ASN A 1 94 ? 37.107 1.792 10.727 0.74 23.50 253 ASN A O 1
ATOM 725 N N . GLU A 1 95 ? 37.823 3.922 10.813 1.00 24.75 254 GLU A N 1
ATOM 726 C CA . GLU A 1 95 ? 37.823 3.886 12.271 0.84 25.72 254 GLU A CA 1
ATOM 727 C C . GLU A 1 95 ? 36.411 3.757 12.818 0.84 23.88 254 GLU A C 1
ATOM 728 O O . GLU A 1 95 ? 36.184 3.047 13.805 0.84 22.90 254 GLU A O 1
ATOM 734 N N . TYR A 1 96 ? 35.450 4.443 12.194 0.91 23.85 255 TYR A N 1
ATOM 735 C CA . TYR A 1 96 ? 34.065 4.339 12.639 0.91 23.22 255 TYR A CA 1
ATOM 736 C C . TYR A 1 96 ? 33.570 2.894 12.558 0.96 22.53 255 TYR A C 1
ATOM 737 O O . TYR A 1 96 ? 32.908 2.400 13.481 1.00 24.62 255 TYR A O 1
ATOM 746 N N . LEU A 1 97 ? 33.900 2.196 11.466 0.94 23.77 256 LEU A N 1
ATOM 747 C CA . LEU A 1 97 ? 33.469 0.809 11.305 0.89 25.70 256 LEU A CA 1
ATOM 748 C C . LEU A 1 97 ? 33.948 -0.066 12.455 0.69 24.62 256 LEU A C 1
ATOM 749 O O . LEU A 1 97 ? 33.239 -0.988 12.867 0.86 21.17 256 LEU A O 1
ATOM 754 N N . GLN A 1 98 ? 35.126 0.223 13.005 0.95 22.40 257 GLN A N 1
ATOM 755 C CA . GLN A 1 98 ? 35.710 -0.608 14.051 1.00 25.47 257 GLN A CA 1
ATOM 756 C C . GLN A 1 98 ? 35.271 -0.206 15.455 0.80 26.21 257 GLN A C 1
ATOM 757 O O . GLN A 1 98 ? 35.100 -1.075 16.315 0.69 24.04 257 GLN A O 1
ATOM 763 N N . LYS A 1 99 ? 35.099 1.091 15.727 1.00 21.52 258 LYS A N 1
ATOM 764 C CA . LYS A 1 99 ? 34.810 1.525 17.088 0.96 22.80 258 LYS A CA 1
ATOM 765 C C . LYS A 1 99 ? 33.394 2.039 17.299 1.00 22.16 258 LYS A C 1
ATOM 766 O O . LYS A 1 99 ? 32.980 2.194 18.452 0.77 22.50 258 LYS A O 1
ATOM 770 N N . GLY A 1 100 ? 32.658 2.329 16.238 0.79 22.22 259 GLY A N 1
ATOM 771 C CA . GLY A 1 100 ? 31.351 2.937 16.386 0.69 23.85 259 GLY A CA 1
ATOM 772 C C . GLY A 1 100 ? 31.419 4.451 16.415 0.81 23.31 259 GLY A C 1
ATOM 773 O O . GLY A 1 100 ? 32.485 5.075 16.370 0.92 22.54 259 GLY A O 1
ATOM 774 N N . GLY A 1 101 ? 30.239 5.058 16.484 0.85 24.41 260 GLY A N 1
ATOM 775 C CA . GLY A 1 101 ? 30.151 6.508 16.496 0.75 22.51 260 GLY A CA 1
ATOM 776 C C . GLY A 1 101 ? 29.518 7.071 17.751 0.67 23.86 260 GLY A C 1
ATOM 777 O O . GLY A 1 101 ? 30.087 6.958 18.844 0.83 26.48 260 GLY A O 1
ATOM 778 N N . ILE A 1 102 ? 28.336 7.676 17.610 0.89 21.76 261 ILE A N 1
ATOM 779 C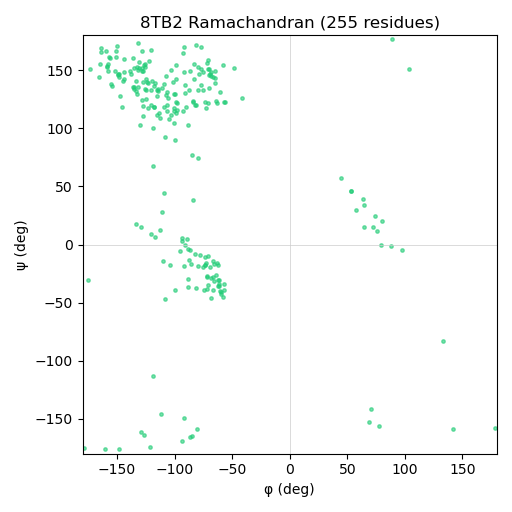 CA . ILE A 1 102 ? 27.660 8.352 18.710 0.93 20.59 261 ILE A CA 1
ATOM 780 C C . ILE A 1 102 ? 26.288 7.754 19.008 0.95 22.36 261 ILE A C 1
ATOM 781 O O . ILE A 1 102 ? 25.548 8.293 19.830 0.88 22.54 261 ILE A O 1
ATOM 786 N N . LEU A 1 103 ? 25.946 6.624 18.392 1.00 23.05 262 LEU A N 1
ATOM 787 C CA . LEU A 1 103 ? 24.613 6.056 18.551 0.88 23.99 262 LEU A CA 1
ATOM 788 C C . LEU A 1 103 ? 24.522 4.992 19.643 0.91 27.12 262 LEU A C 1
ATOM 789 O O . LEU A 1 103 ? 23.419 4.521 19.928 0.77 27.26 262 LEU A O 1
ATOM 794 N N . GLY A 1 104 ? 25.641 4.600 20.255 0.93 29.46 263 GLY A N 1
ATOM 795 C CA . GLY A 1 104 ? 25.627 3.656 21.347 1.00 27.75 263 GLY A CA 1
ATOM 796 C C . GLY A 1 104 ? 26.356 4.197 22.561 1.00 26.74 263 GLY A C 1
ATOM 797 O O . GLY A 1 104 ? 26.617 5.401 22.671 0.58 24.97 263 GLY A O 1
ATOM 798 N N . PRO A 1 105 ? 26.700 3.320 23.508 1.00 23.92 264 PRO A N 1
ATOM 799 C CA . PRO A 1 105 ? 27.371 3.796 24.724 0.88 23.95 264 PRO A CA 1
ATOM 800 C C . PRO A 1 105 ? 28.832 4.155 24.513 1.00 22.13 264 PRO A C 1
ATOM 801 O O . PRO A 1 105 ? 29.392 4.900 25.332 0.68 22.05 264 PRO A O 1
ATOM 805 N N . LYS A 1 106 ? 29.460 3.669 23.446 1.00 19.05 265 LYS A N 1
ATOM 806 C CA . LYS A 1 106 ? 30.876 3.904 23.212 0.51 22.66 265 LYS A CA 1
ATOM 807 C C . LYS A 1 106 ? 31.117 4.060 21.720 1.00 22.75 265 LYS A C 1
ATOM 808 O O . LYS A 1 106 ? 30.405 3.483 20.896 0.73 21.46 265 LYS A O 1
ATOM 810 N N . GLY A 1 107 ? 32.108 4.875 21.380 0.70 24.02 266 GLY A N 1
ATOM 811 C CA . GLY A 1 107 ? 32.411 5.124 19.992 0.69 24.94 266 GLY A CA 1
ATOM 812 C C . GLY A 1 107 ? 33.809 5.670 19.825 0.96 24.62 266 GLY A C 1
ATOM 813 O O . GLY A 1 107 ? 34.580 5.761 20.783 0.89 23.38 266 GLY A O 1
ATOM 814 N N . MET A 1 108 ? 34.129 6.000 18.575 0.88 25.21 267 MET A N 1
ATOM 815 C CA . MET A 1 108 ? 35.360 6.703 18.234 0.78 26.44 267 MET A CA 1
ATOM 816 C C . MET A 1 108 ? 35.646 7.810 19.236 0.68 26.21 267 MET A C 1
ATOM 817 O O . MET A 1 108 ? 34.793 8.656 19.502 0.88 23.64 267 MET A O 1
ATOM 822 N N . GLU A 1 109 ? 36.847 7.787 19.803 0.79 24.34 268 GLU A N 1
ATOM 823 C CA . GLU A 1 109 ? 37.191 8.734 20.848 0.94 24.11 268 GLU A CA 1
ATOM 824 C C . GLU A 1 109 ? 37.368 10.136 20.269 0.79 23.31 268 GLU A C 1
ATOM 825 O O . GLU A 1 109 ? 37.634 10.314 19.076 0.90 22.77 268 GLU A O 1
ATOM 827 N N . ASN A 1 110 ? 37.193 11.131 21.145 0.87 24.38 269 ASN A N 1
ATOM 828 C CA . ASN A 1 110 ? 37.424 12.555 20.862 0.87 24.35 269 ASN A CA 1
ATOM 829 C C . ASN A 1 110 ? 36.670 13.030 19.616 0.97 24.22 269 ASN A C 1
ATOM 830 O O . ASN A 1 110 ? 37.196 13.759 18.772 0.90 25.43 269 ASN A O 1
ATOM 835 N N . SER A 1 111 ? 35.399 12.649 19.535 0.94 23.67 270 SER A N 1
ATOM 836 C CA . SER A 1 111 ? 34.528 12.976 18.418 0.97 22.45 270 SER A CA 1
ATOM 837 C C . SER A 1 111 ? 33.243 13.588 18.966 0.87 21.87 270 SER A C 1
ATOM 838 O O . SER A 1 111 ? 32.949 13.500 20.161 0.89 22.54 270 SER A O 1
ATOM 841 N N . ALA A 1 112 ? 32.456 14.199 18.085 1.00 22.33 271 ALA A N 1
ATOM 842 C CA . ALA A 1 112 ? 31.213 14.816 18.534 1.00 19.84 271 ALA A CA 1
ATOM 843 C C . ALA A 1 112 ? 30.261 14.956 17.362 0.91 17.55 271 ALA A C 1
ATOM 844 O O . ALA A 1 112 ? 30.676 15.035 16.202 0.74 17.79 271 ALA A O 1
ATOM 846 N N . GLY A 1 113 ? 28.974 15.008 17.677 1.00 18.51 272 GLY A N 1
ATOM 847 C CA . GLY A 1 113 ? 28.020 15.383 16.659 0.85 17.24 272 GLY A CA 1
ATOM 848 C C . GLY A 1 113 ? 26.607 15.347 17.176 1.00 14.74 272 GLY A C 1
ATOM 849 O O . GLY A 1 113 ? 26.361 15.428 18.380 0.95 16.93 272 GLY A O 1
ATOM 850 N N . PHE A 1 114 ? 25.684 15.227 16.234 0.82 13.74 273 PHE A N 1
ATOM 851 C CA . PHE A 1 114 ? 24.260 15.234 16.517 0.74 14.96 273 PHE A CA 1
ATOM 852 C C . PHE A 1 114 ? 23.672 13.892 16.101 0.83 13.63 273 PHE A C 1
ATOM 853 O O . PHE A 1 114 ? 23.999 13.361 15.035 0.81 13.68 273 PHE A O 1
ATOM 861 N N . LYS A 1 115 ? 22.819 13.331 16.947 0.96 15.54 274 LYS A N 1
ATOM 862 C CA . LYS A 1 115 ? 22.209 12.050 16.645 0.86 16.20 274 LYS A CA 1
ATOM 863 C C . LYS A 1 115 ? 20.692 12.156 16.659 0.92 14.77 274 LYS A C 1
ATOM 864 O O . LYS A 1 115 ? 20.112 12.876 17.472 1.00 15.50 274 LYS A O 1
ATOM 870 N N . ILE A 1 116 ? 20.077 11.486 15.695 1.00 15.05 275 ILE A N 1
ATOM 871 C CA . ILE A 1 116 ? 18.655 11.196 15.686 1.00 15.42 275 ILE A CA 1
ATOM 872 C C . ILE A 1 116 ? 18.574 9.747 16.143 0.67 14.64 275 ILE A C 1
ATOM 873 O O . ILE A 1 116 ? 18.931 8.840 15.394 0.98 17.24 275 ILE A O 1
ATOM 878 N N . ASP A 1 117 ? 18.170 9.534 17.390 1.00 16.40 276 ASP A N 1
ATOM 879 C CA . ASP A 1 117 ? 18.170 8.208 17.996 0.89 15.53 276 ASP A CA 1
ATOM 880 C C . ASP A 1 117 ? 16.804 7.567 17.796 0.74 16.86 276 ASP A C 1
ATOM 881 O O . ASP A 1 117 ? 15.803 8.060 18.327 0.83 15.58 276 ASP A O 1
ATOM 886 N N . THR A 1 118 ? 16.767 6.468 17.029 1.00 17.03 277 THR A N 1
ATOM 887 C CA . THR A 1 118 ? 15.521 5.801 16.676 1.00 14.91 277 THR A CA 1
ATOM 888 C C . THR A 1 118 ? 15.435 4.381 17.227 0.96 17.52 277 THR A C 1
ATOM 889 O O . THR A 1 118 ? 14.482 3.665 16.903 1.00 19.73 277 THR A O 1
ATOM 893 N N . GLY A 1 119 ? 16.387 3.952 18.050 0.92 17.61 278 GLY A N 1
ATOM 894 C CA . GLY A 1 119 ? 16.416 2.569 18.511 1.00 20.47 278 GLY A CA 1
ATOM 895 C C . GLY A 1 119 ? 16.690 2.499 19.996 0.87 18.99 278 GLY A C 1
ATOM 896 O O . GLY A 1 119 ? 17.346 3.368 20.566 0.69 22.29 278 GLY A O 1
ATOM 897 N N . TYR A 1 120 ? 16.184 1.443 20.624 0.90 18.50 279 TYR A N 1
ATOM 898 C CA . TYR A 1 120 ? 16.388 1.223 22.053 0.91 18.40 279 TYR A CA 1
ATOM 899 C C . TYR A 1 120 ? 17.502 0.197 22.261 0.75 20.62 279 TYR A C 1
ATOM 900 O O . TYR A 1 120 ? 17.362 -0.977 21.906 0.91 18.78 279 TYR A O 1
ATOM 909 N N . ASN A 1 121 ? 18.596 0.638 22.846 0.88 20.25 280 ASN A N 1
ATOM 910 C CA . ASN A 1 121 ? 19.727 -0.220 23.168 1.00 19.81 280 ASN A CA 1
ATOM 911 C C . ASN A 1 121 ? 19.811 -0.281 24.686 0.74 20.03 280 ASN A C 1
ATOM 912 O O . ASN A 1 121 ? 20.121 0.728 25.327 0.83 16.28 280 ASN A O 1
ATOM 917 N N . PHE A 1 122 ? 19.556 -1.466 25.256 0.83 19.23 281 PHE A N 1
ATOM 918 C CA . PHE A 1 122 ? 19.551 -1.610 26.713 0.89 21.99 281 PHE A CA 1
ATOM 919 C C . PHE A 1 122 ? 20.918 -1.335 27.321 1.00 20.52 281 PHE A C 1
ATOM 920 O O . PHE A 1 122 ? 21.006 -1.116 28.533 0.69 20.80 281 PHE A O 1
ATOM 928 N N . LYS A 1 123 ? 21.980 -1.333 26.517 1.00 20.32 282 LYS A N 1
ATOM 929 C CA . LYS A 1 123 ? 23.316 -1.067 27.037 0.82 19.33 282 LYS A CA 1
ATOM 930 C C . LYS A 1 123 ? 23.665 0.410 27.056 0.47 22.37 282 LYS A C 1
ATOM 931 O O . LYS A 1 123 ? 24.747 0.767 27.530 0.54 21.09 282 LYS A O 1
ATOM 937 N N . ASP A 1 124 ? 22.790 1.273 26.554 0.93 21.39 283 ASP A N 1
ATOM 938 C CA . ASP A 1 124 ? 23.120 2.688 26.466 0.65 22.17 283 ASP A CA 1
ATOM 939 C C . ASP A 1 124 ? 22.406 3.448 27.571 0.95 20.86 283 ASP A C 1
ATOM 940 O O . ASP A 1 124 ? 21.172 3.583 27.521 0.78 21.94 283 ASP A O 1
ATOM 945 N N . PRO A 1 125 ? 23.126 3.983 28.564 0.66 21.54 284 PRO A N 1
ATOM 946 C CA . PRO A 1 125 ? 22.456 4.711 29.653 1.00 25.24 284 PRO A CA 1
ATOM 947 C C . PRO A 1 125 ? 21.705 5.946 29.181 0.79 21.54 284 PRO A C 1
ATOM 948 O O . PRO A 1 125 ? 20.829 6.446 29.905 0.82 24.66 284 PRO A O 1
ATOM 952 N N . MET A 1 126 ? 22.000 6.449 27.982 0.74 22.80 285 MET A N 1
ATOM 953 C CA . MET A 1 126 ? 21.240 7.582 27.467 0.88 23.46 285 MET A CA 1
ATOM 954 C C . MET A 1 126 ? 19.827 7.163 27.071 0.88 22.73 285 MET A C 1
ATOM 955 O O . MET A 1 126 ? 18.864 7.907 27.301 1.00 21.54 285 MET A O 1
ATOM 960 N N . ASP A 1 127 ? 19.674 5.968 26.485 1.00 20.40 286 ASP A N 1
ATOM 961 C CA . ASP A 1 127 ? 18.332 5.509 26.139 1.00 19.03 286 ASP A CA 1
ATOM 962 C C . ASP A 1 127 ? 17.458 5.354 27.382 1.00 23.68 286 ASP A C 1
ATOM 963 O O . ASP A 1 127 ? 16.238 5.549 27.316 0.67 20.80 286 ASP A O 1
ATOM 968 N N . LYS A 1 128 ? 18.052 5.026 28.527 1.00 23.66 287 LYS A N 1
ATOM 969 C CA . LYS A 1 128 ? 17.251 4.925 29.743 0.79 27.53 287 LYS A CA 1
ATOM 970 C C . LYS A 1 128 ? 16.856 6.306 30.262 0.59 25.46 287 LYS A C 1
ATOM 971 O O . LYS A 1 128 ? 15.719 6.504 30.710 1.00 26.00 287 LYS A O 1
ATOM 976 N N . GLU A 1 129 ? 17.768 7.280 30.185 0.71 26.75 288 GLU A N 1
ATOM 977 C CA . GLU A 1 129 ? 17.448 8.635 30.628 1.00 29.81 288 GLU A CA 1
ATOM 978 C C . GLU A 1 129 ? 16.309 9.234 29.821 0.83 27.98 288 GLU A C 1
ATOM 979 O O . GLU A 1 129 ? 15.534 10.049 30.339 0.69 27.10 288 GLU A O 1
ATOM 981 N N . GLU A 1 130 ? 16.188 8.848 28.557 1.00 26.33 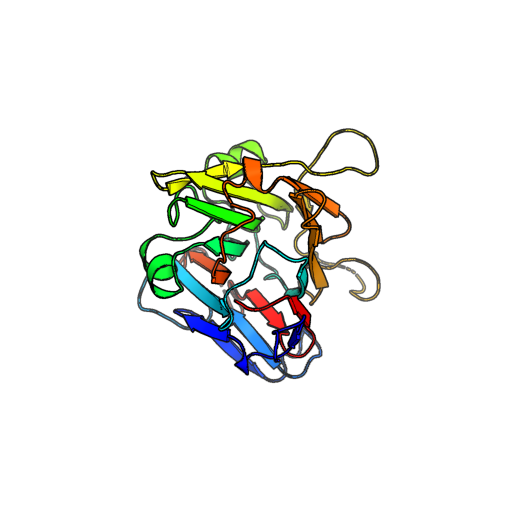289 GLU A N 1
ATOM 982 C CA . GLU A 1 130 ? 15.188 9.423 27.671 0.89 24.80 289 GLU A CA 1
ATOM 983 C C . GLU A 1 130 ? 13.905 8.616 27.633 0.80 23.72 289 GLU A C 1
ATOM 984 O O . GLU A 1 130 ? 12.987 8.976 26.885 0.83 25.05 289 GLU A O 1
ATOM 990 N N . LYS A 1 131 ? 13.815 7.552 28.429 1.00 24.39 290 LYS A N 1
ATOM 991 C CA . LYS A 1 131 ? 12.646 6.678 28.441 0.79 23.79 290 LYS A CA 1
ATOM 992 C C . LYS A 1 131 ? 12.342 6.194 27.028 1.00 20.05 290 LYS A C 1
ATOM 993 O O . LYS A 1 131 ? 11.208 6.235 26.551 0.84 20.58 290 LYS A O 1
ATOM 996 N N . GLN A 1 132 ? 13.397 5.756 26.339 0.92 20.57 291 GLN A N 1
ATOM 997 C CA A GLN A 1 132 ? 13.295 5.247 24.974 0.59 21.89 291 GLN A CA 1
ATOM 998 C CA B GLN A 1 132 ? 13.170 5.298 24.980 0.41 22.68 291 GLN A CA 1
ATOM 999 C C . GLN A 1 132 ? 12.624 3.879 24.911 0.80 21.13 291 GLN A C 1
ATOM 1000 O O . GLN A 1 132 ? 12.126 3.488 23.852 0.81 21.10 291 GLN A O 1
ATOM 1011 N N . ALA A 1 133 ? 12.652 3.121 26.006 1.00 21.65 292 ALA A N 1
ATOM 1012 C CA . ALA A 1 133 ? 12.030 1.799 25.996 0.99 22.42 292 ALA A CA 1
ATOM 1013 C C . ALA A 1 133 ? 10.564 1.924 25.620 1.00 23.39 292 ALA A C 1
ATOM 1014 O O . ALA A 1 133 ? 9.806 2.654 26.268 0.93 26.98 292 ALA A O 1
ATOM 1016 N N . GLY A 1 134 ? 10.175 1.235 24.553 1.00 21.71 293 GLY A N 1
ATOM 1017 C CA . GLY A 1 134 ? 8.809 1.305 24.071 1.00 21.50 293 GLY A CA 1
ATOM 1018 C C . GLY A 1 134 ? 8.646 0.401 22.872 1.00 22.19 293 GLY A C 1
ATOM 1019 O O . GLY A 1 134 ? 9.553 -0.343 22.497 0.86 23.75 293 GLY A O 1
ATOM 1020 N N . GLN A 1 135 ? 7.459 0.457 22.279 0.99 23.28 294 GLN A N 1
ATOM 1021 C CA . GLN A 1 135 ? 7.173 -0.344 21.095 0.80 23.26 294 GLN A CA 1
ATOM 1022 C C . GLN A 1 135 ? 6.600 0.486 19.956 0.94 20.74 294 GLN A C 1
ATOM 1023 O O . GLN A 1 135 ? 6.057 -0.081 19.001 0.58 18.07 294 GLN A O 1
ATOM 1029 N N . GLY A 1 136 ? 6.707 1.805 20.028 0.80 20.78 295 GLY A N 1
ATOM 1030 C CA . GLY A 1 136 ? 6.208 2.662 18.974 0.84 21.96 295 GLY A CA 1
ATOM 1031 C C . GLY A 1 136 ? 7.333 3.360 18.241 0.71 21.65 295 GLY A C 1
ATOM 1032 O O . GLY A 1 136 ? 8.421 2.795 18.073 1.00 20.54 295 GLY A O 1
ATOM 1033 N N . PHE A 1 137 ? 7.084 4.592 17.803 0.71 22.52 296 PHE A N 1
ATOM 1034 C CA . PHE A 1 137 ? 8.042 5.347 17.008 1.00 18.12 296 PHE A CA 1
ATOM 1035 C C . PHE A 1 137 ? 8.627 6.532 17.776 0.86 20.66 296 PHE A C 1
ATOM 1036 O O . PHE A 1 137 ? 9.014 7.531 17.169 0.97 18.63 296 PHE A O 1
ATOM 1044 N N . LYS A 1 138 ? 8.698 6.451 19.099 1.00 21.78 297 LYS A N 1
ATOM 1045 C CA . LYS A 1 138 ? 9.229 7.562 19.879 0.71 21.62 297 LYS A CA 1
ATOM 1046 C C . LYS A 1 138 ? 10.748 7.476 19.922 0.97 21.73 297 LYS A C 1
ATOM 1047 O O . LYS A 1 138 ? 11.311 6.469 20.355 0.96 22.84 297 LYS A O 1
ATOM 1051 N N . GLY A 1 139 ? 11.410 8.531 19.463 0.91 17.35 298 GLY A N 1
ATOM 1052 C CA . GLY A 1 139 ? 12.856 8.605 19.554 1.00 17.53 298 GLY A CA 1
ATOM 1053 C C . GLY A 1 139 ? 13.273 9.918 20.176 0.85 15.25 298 GLY A C 1
ATOM 1054 O O . GLY A 1 139 ? 12.462 10.577 20.831 0.83 13.64 298 GLY A O 1
ATOM 1055 N N . TYR A 1 140 ? 14.529 10.314 19.994 0.84 16.53 299 TYR A N 1
ATOM 1056 C CA . TYR A 1 140 ? 14.972 11.594 20.525 1.00 15.93 299 TYR A CA 1
ATOM 1057 C C . TYR A 1 140 ? 16.186 12.055 19.737 0.80 16.87 299 TYR A C 1
ATOM 1058 O O . TYR A 1 140 ? 16.826 11.275 19.029 0.96 15.63 299 TYR A O 1
ATOM 1067 N N . GLY A 1 141 ? 16.462 13.346 19.837 1.00 15.05 300 GLY A N 1
ATOM 1068 C CA . GLY A 1 141 ? 17.655 13.914 19.243 0.92 16.70 300 GLY A CA 1
ATOM 1069 C C . GLY A 1 141 ? 18.449 14.659 20.294 0.88 16.32 300 GLY A C 1
ATOM 1070 O O . GLY A 1 141 ? 17.909 15.125 21.299 0.83 15.16 300 GLY A O 1
ATOM 1071 N N . THR A 1 142 ? 19.758 14.733 20.065 0.81 13.45 301 THR A N 1
ATOM 1072 C CA . THR A 1 142 ? 20.642 15.461 20.971 0.89 15.77 301 THR A CA 1
ATOM 1073 C C . THR A 1 142 ? 22.036 15.514 20.367 0.71 15.16 301 THR A C 1
ATOM 1074 O O . THR A 1 142 ? 22.425 14.620 19.610 0.95 15.54 301 THR A O 1
ATOM 1078 N N . PHE A 1 143 ? 22.781 16.568 20.704 1.00 15.40 302 PHE A N 1
ATOM 1079 C CA . PHE A 1 143 ? 24.218 16.554 20.469 1.00 14.27 302 PHE A CA 1
ATOM 1080 C C . PHE A 1 143 ? 24.891 15.595 21.439 0.82 14.18 302 PHE A C 1
ATOM 1081 O O . PHE A 1 143 ? 24.408 15.372 22.551 0.85 16.32 302 PHE A O 1
ATOM 1089 N N . VAL A 1 144 ? 26.013 15.020 20.997 1.00 14.59 303 VAL A N 1
ATOM 1090 C CA . VAL A 1 144 ? 26.707 13.946 21.703 0.90 17.06 303 VAL A CA 1
ATOM 1091 C C . VAL A 1 144 ? 28.207 14.150 21.512 0.94 16.44 303 VAL A C 1
ATOM 1092 O O . VAL A 1 144 ? 28.648 14.561 20.436 0.83 17.86 303 VAL A O 1
ATOM 1096 N N . LYS A 1 145 ? 28.990 13.866 22.554 0.94 18.80 304 LYS A N 1
ATOM 1097 C CA . LYS A 1 145 ? 30.443 13.813 22.429 0.85 21.31 304 LYS A CA 1
ATOM 1098 C C . LYS A 1 145 ? 30.970 12.542 23.073 0.72 23.73 304 LYS A C 1
ATOM 1099 O O . LYS A 1 145 ? 30.376 12.005 24.012 0.96 22.80 304 LYS A O 1
ATOM 1102 N N . THR A 1 146 ? 32.086 12.053 22.545 1.00 24.31 305 THR A N 1
ATOM 1103 C CA . THR A 1 146 ? 32.813 10.953 23.155 0.97 25.49 305 THR A CA 1
ATOM 1104 C C . THR A 1 146 ? 34.094 11.499 23.766 0.94 26.68 305 THR A C 1
ATOM 1105 O O . THR A 1 146 ? 34.680 12.459 23.250 0.94 25.78 305 THR A O 1
ATOM 1109 N N . GLY A 1 147 ? 34.496 10.922 24.887 0.76 29.21 306 GLY A N 1
ATOM 1110 C CA . GLY A 1 147 ? 35.687 11.363 25.577 0.72 29.60 306 GLY A CA 1
ATOM 1111 C C . GLY A 1 147 ? 36.926 10.712 25.007 0.82 30.08 306 GLY A C 1
ATOM 1112 O O . GLY A 1 147 ? 36.922 10.140 23.913 0.88 29.77 306 GLY A O 1
ATOM 1113 N N . ALA A 1 148 ? 38.013 10.806 25.774 0.58 32.25 307 ALA A N 1
ATOM 1114 C CA . ALA A 1 148 ? 39.243 10.137 25.373 1.00 28.10 307 ALA A CA 1
ATOM 1115 C C . ALA A 1 148 ? 39.085 8.623 25.396 0.77 29.15 307 ALA A C 1
ATOM 1116 O O . ALA A 1 148 ? 39.712 7.927 24.592 0.78 25.93 307 ALA A O 1
ATOM 1118 N N . ASP A 1 149 ? 38.246 8.098 26.288 0.77 28.58 308 ASP A N 1
ATOM 1119 C CA . ASP A 1 149 ? 38.034 6.660 26.395 1.00 31.25 308 ASP A CA 1
ATOM 1120 C C . ASP A 1 149 ? 36.885 6.154 25.526 0.67 30.03 308 ASP A C 1
ATOM 1121 O O . ASP A 1 149 ? 36.612 4.951 25.528 0.59 27.56 308 ASP A O 1
ATOM 1123 N N . GLY A 1 150 ? 36.206 7.036 24.794 0.67 26.82 309 GLY A N 1
ATOM 1124 C CA . GLY A 1 150 ? 35.180 6.638 23.852 0.87 27.41 309 GLY A CA 1
ATOM 1125 C C . GLY A 1 150 ? 33.753 6.724 24.352 0.70 23.53 309 GLY A C 1
ATOM 1126 O O . GLY A 1 150 ? 32.824 6.488 23.564 0.56 23.48 309 GLY A O 1
ATOM 1127 N N . THR A 1 151 ? 33.538 7.063 25.618 0.90 23.07 310 THR A N 1
ATOM 1128 C CA . THR A 1 151 ? 32.195 7.014 26.184 0.82 23.70 310 THR A CA 1
ATOM 1129 C C . THR A 1 151 ? 31.362 8.186 25.685 0.88 23.46 310 THR A C 1
ATOM 1130 O O . THR A 1 151 ? 31.816 9.333 25.711 0.88 22.36 310 THR A O 1
ATOM 1134 N N . THR A 1 152 ? 30.135 7.900 25.250 1.00 25.41 311 THR A N 1
ATOM 1135 C CA . THR A 1 152 ? 29.242 8.947 24.770 0.82 23.21 311 THR A CA 1
ATOM 1136 C C . THR A 1 152 ? 28.594 9.698 25.931 0.91 21.93 311 THR A C 1
ATOM 1137 O O . THR A 1 152 ? 28.308 9.129 26.991 0.78 23.70 311 THR A O 1
ATOM 1141 N N . ALA A 1 153 ? 28.349 10.990 25.713 0.93 23.26 312 ALA A N 1
ATOM 1142 C CA . ALA A 1 153 ? 27.679 11.827 26.695 0.76 22.79 312 ALA A CA 1
ATOM 1143 C C . ALA A 1 153 ? 26.887 12.907 25.974 0.86 19.22 312 ALA A C 1
ATOM 1144 O O . ALA A 1 153 ? 27.307 13.405 24.926 0.98 19.44 312 ALA A O 1
ATOM 1146 N N . LYS A 1 154 ? 25.743 13.266 26.559 1.00 20.71 313 LYS A N 1
ATOM 1147 C CA . LYS A 1 154 ? 24.935 14.378 26.066 0.82 19.18 313 LYS A CA 1
ATOM 1148 C C . LYS A 1 154 ? 25.677 15.704 26.205 0.97 18.99 313 LYS A C 1
ATOM 1149 O O . LYS A 1 154 ? 26.401 15.933 27.179 0.73 19.00 313 LYS A O 1
ATOM 1155 N N . VAL A 1 155 ? 25.495 16.584 25.220 0.68 16.97 314 VAL A N 1
ATOM 1156 C CA . VAL A 1 155 ? 26.034 17.944 25.260 0.92 19.36 314 VAL A CA 1
ATOM 1157 C C . VAL A 1 155 ? 24.958 18.888 24.742 0.99 18.60 314 VAL A C 1
ATOM 1158 O O . VAL A 1 155 ? 24.161 18.530 23.868 0.83 18.37 314 VAL A O 1
ATOM 1162 N N . GLY A 1 156 ? 24.931 20.108 25.293 0.82 20.57 315 GLY A N 1
ATOM 1163 C CA . GLY A 1 156 ? 23.996 21.103 24.811 0.68 19.92 315 GLY A CA 1
ATOM 1164 C C . GLY A 1 156 ? 22.586 20.861 25.324 0.97 20.68 315 GLY A C 1
ATOM 1165 O O . GLY A 1 156 ? 22.374 20.228 26.362 0.77 17.45 315 GLY A O 1
ATOM 1166 N N . THR A 1 157 ? 21.607 21.374 24.576 0.99 19.69 316 THR A N 1
ATOM 1167 C CA . THR A 1 157 ? 20.228 21.320 25.047 0.81 19.62 316 THR A CA 1
ATOM 1168 C C . THR A 1 157 ? 19.249 21.464 23.887 0.86 18.35 316 THR A C 1
ATOM 1169 O O . THR A 1 157 ? 19.550 22.085 22.864 1.00 21.27 316 THR A O 1
ATOM 1173 N N . ASN A 1 158 ? 18.060 20.901 24.075 0.96 16.55 317 ASN A N 1
ATOM 1174 C CA . ASN A 1 158 ? 16.913 21.296 23.274 0.97 16.13 317 ASN A CA 1
ATOM 1175 C C . ASN A 1 158 ? 16.533 22.742 23.606 0.85 17.85 317 ASN A C 1
ATOM 1176 O O . ASN A 1 158 ? 16.645 23.180 24.752 0.83 19.07 317 ASN A O 1
ATOM 1181 N N . ILE A 1 159 ? 16.091 23.486 22.602 0.96 17.79 318 ILE A N 1
ATOM 1182 C CA . ILE A 1 159 ? 15.560 24.826 22.848 0.82 18.64 318 ILE A CA 1
ATOM 1183 C C . ILE A 1 159 ? 14.052 24.797 22.637 1.00 16.48 318 ILE A C 1
ATOM 1184 O O . ILE A 1 159 ? 13.577 25.007 21.511 0.92 20.99 318 ILE A O 1
ATOM 1189 N N . PRO A 1 160 ? 13.259 24.571 23.673 0.87 18.50 319 PRO A N 1
ATOM 1190 C CA . PRO A 1 160 ? 11.821 24.380 23.459 0.93 23.42 319 PRO A CA 1
ATOM 1191 C C . PRO A 1 160 ? 11.101 25.691 23.202 1.00 26.23 319 PRO A C 1
ATOM 1192 O O . PRO A 1 160 ? 11.500 26.757 23.679 0.79 23.08 319 PRO A O 1
ATOM 1196 N N . THR A 1 161 ? 10.019 25.589 22.431 1.00 27.61 320 THR A N 1
ATOM 1197 C CA . THR A 1 161 ? 9.120 26.721 22.250 0.79 29.45 320 THR A CA 1
ATOM 1198 C C . THR A 1 161 ? 8.543 27.178 23.584 0.75 30.55 320 THR A C 1
ATOM 1199 O O . THR A 1 161 ? 8.433 28.382 23.842 0.68 28.71 320 THR A O 1
ATOM 1203 N N . ARG A 1 162 ? 8.182 26.227 24.443 0.76 28.15 321 ARG A N 1
ATOM 1204 C CA . ARG A 1 162 ? 7.607 26.513 25.750 0.96 31.79 321 ARG A CA 1
ATOM 1205 C C . ARG A 1 162 ? 7.970 25.386 26.704 1.00 26.06 321 ARG A C 1
ATOM 1206 O O . ARG A 1 162 ? 8.362 24.292 26.284 0.71 24.47 321 ARG A O 1
ATOM 1208 N N . GLY A 1 163 ? 7.861 25.672 28.000 0.73 25.83 322 GLY A N 1
ATOM 1209 C CA . GLY A 1 163 ? 8.038 24.627 28.994 0.99 24.72 322 GLY A CA 1
ATOM 1210 C C . GLY A 1 163 ? 9.468 24.121 29.092 0.88 24.79 322 GLY A C 1
ATOM 1211 O O . GLY A 1 163 ? 10.433 24.820 28.776 0.76 20.75 322 GLY A O 1
ATOM 1212 N N . LYS A 1 164 ? 9.595 22.866 29.521 0.57 21.17 323 LYS A N 1
ATOM 1213 C CA . LYS A 1 164 ? 10.895 22.272 29.803 0.73 21.39 323 LYS A CA 1
ATOM 1214 C C . LYS A 1 164 ? 11.550 21.742 28.532 0.86 19.56 323 LYS A C 1
ATOM 1215 O O . LYS A 1 164 ? 10.886 21.429 27.537 0.92 21.16 323 LYS A O 1
ATOM 1217 N N . ALA A 1 165 ? 12.873 21.654 28.569 0.85 18.81 324 ALA A N 1
ATOM 1218 C CA . ALA A 1 165 ? 13.590 21.122 27.426 0.81 19.09 324 ALA A CA 1
ATOM 1219 C C . ALA A 1 165 ? 13.201 19.662 27.260 0.38 20.09 324 ALA A C 1
ATOM 1220 O O . ALA A 1 165 ? 13.027 18.943 28.244 0.69 19.18 324 ALA A O 1
ATOM 1222 N N . ASP A 1 166 ? 13.006 19.239 26.017 0.84 18.53 325 ASP A N 1
ATOM 1223 C CA . ASP A 1 166 ? 12.643 17.849 25.761 0.83 20.19 325 ASP A CA 1
ATOM 1224 C C . ASP A 1 166 ? 13.237 17.408 24.435 0.89 18.86 325 ASP A C 1
ATOM 1225 O O . ASP A 1 166 ? 13.048 18.076 23.416 0.89 18.90 325 ASP A O 1
ATOM 1230 N N . ASN A 1 167 ? 13.949 16.281 24.455 1.00 16.80 326 ASN A N 1
ATOM 1231 C CA . ASN A 1 167 ? 14.609 15.758 23.269 1.00 18.44 326 ASN A CA 1
ATOM 1232 C C . ASN A 1 167 ? 13.725 14.856 22.427 0.90 18.16 326 ASN A C 1
ATOM 1233 O O . ASN A 1 167 ? 14.068 14.580 21.272 1.00 16.05 326 ASN A O 1
ATOM 1238 N N . SER A 1 168 ? 12.596 14.415 22.959 0.84 17.31 327 SER A N 1
ATOM 1239 C CA . SER A 1 168 ? 11.832 13.355 22.322 1.00 20.45 327 SER A CA 1
ATOM 1240 C C . SER A 1 168 ? 11.005 13.897 21.162 0.65 21.73 327 SER A C 1
ATOM 1241 O O . SER A 1 168 ? 10.646 15.080 21.111 1.00 19.39 327 SER A O 1
ATOM 1244 N N . PHE A 1 169 ? 10.739 13.014 20.209 1.00 18.49 328 PHE A N 1
ATOM 1245 C CA . PHE A 1 169 ? 9.809 13.252 19.112 1.00 19.44 328 PHE A CA 1
ATOM 1246 C C . PHE A 1 169 ? 9.488 11.897 18.498 0.90 19.22 328 PHE A C 1
ATOM 1247 O O . PHE A 1 169 ? 10.137 10.894 18.799 0.85 16.64 328 PHE A O 1
ATOM 1255 N N . GLN A 1 170 ? 8.481 11.883 17.626 0.96 18.65 329 GLN A N 1
ATOM 1256 C CA . GLN A 1 170 ? 8.099 10.686 16.884 1.00 22.48 329 GLN A CA 1
ATOM 1257 C C . GLN A 1 170 ? 8.875 10.654 15.574 0.77 19.13 329 GLN A C 1
ATOM 1258 O O . GLN A 1 170 ? 8.742 11.569 14.758 1.00 19.02 329 GLN A O 1
ATOM 1264 N N . TYR A 1 171 ? 9.705 9.621 15.385 0.98 18.60 330 TYR A N 1
ATOM 1265 C CA . TYR A 1 171 ? 10.573 9.543 14.213 0.96 18.27 330 TYR 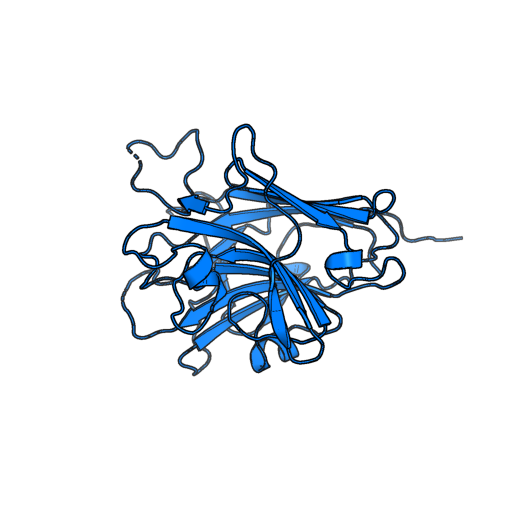A CA 1
ATOM 1266 C C . TYR A 1 171 ? 9.874 8.910 13.023 1.00 14.96 330 TYR A C 1
ATOM 1267 O O . TYR A 1 171 ? 10.440 8.866 11.922 0.97 16.22 330 TYR A O 1
ATOM 1276 N N . ALA A 1 172 ? 8.651 8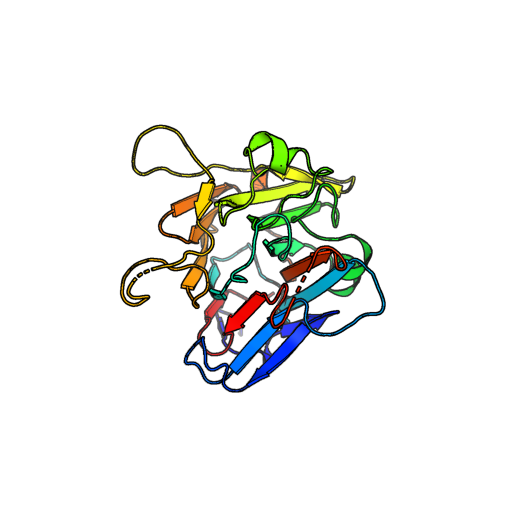.440 13.216 0.96 16.40 331 ALA A N 1
ATOM 1277 C CA . ALA A 1 172 ? 7.822 7.946 12.132 1.00 16.65 331 ALA A CA 1
ATOM 1278 C C . ALA A 1 172 ? 6.395 7.985 12.646 1.00 19.53 331 ALA A C 1
ATOM 1279 O O . ALA A 1 172 ? 6.160 8.172 13.843 1.00 18.71 331 ALA A O 1
ATOM 1281 N N . ASP A 1 173 ? 5.441 7.839 11.734 1.00 21.97 332 ASP A N 1
ATOM 1282 C CA . ASP A 1 173 ? 4.050 7.829 12.157 0.95 26.06 332 ASP A CA 1
ATOM 1283 C C . ASP A 1 173 ? 3.223 6.959 11.223 1.00 26.92 332 ASP A C 1
ATOM 1284 O O . ASP A 1 173 ? 3.691 6.491 10.181 1.00 24.87 332 ASP A O 1
ATOM 1289 N N . ASN A 1 174 ? 1.978 6.738 11.629 0.78 29.99 333 ASN A N 1
ATOM 1290 C CA . ASN A 1 174 ? 0.974 6.081 10.803 0.84 30.45 333 ASN A CA 1
ATOM 1291 C C . ASN A 1 174 ? -0.079 7.081 10.352 0.60 29.78 333 ASN A C 1
ATOM 1292 O O . ASN A 1 174 ? -1.282 6.818 10.403 0.54 27.72 333 ASN A O 1
ATOM 1297 N N . SER A 1 175 ? 0.378 8.251 9.926 0.94 30.06 334 SER A N 1
ATOM 1298 C CA . SER A 1 175 ? -0.510 9.234 9.344 0.93 32.14 334 SER A CA 1
ATOM 1299 C C . SER A 1 175 ? -1.072 8.657 8.049 1.00 36.12 334 SER A C 1
ATOM 1300 O O . SER A 1 175 ? -0.344 8.495 7.067 0.46 35.78 334 SER A O 1
ATOM 1303 N N . ASP A 1 177 ? -5.326 10.407 7.356 0.27 39.01 336 ASP A N 1
ATOM 1304 C CA . ASP A 1 177 ? -4.071 9.675 7.254 0.84 42.32 336 ASP A CA 1
ATOM 1305 C C . ASP A 1 177 ? -3.322 10.035 5.972 0.19 35.78 336 ASP A C 1
ATOM 1306 O O . ASP A 1 177 ? -3.176 9.204 5.078 0.54 34.95 336 ASP A O 1
ATOM 1308 N N . THR A 1 178 ? -2.837 11.272 5.886 0.63 34.88 337 THR A N 1
ATOM 1309 C CA . THR A 1 178 ? -2.220 11.777 4.665 0.65 35.65 337 THR A CA 1
ATOM 1310 C C . THR A 1 178 ? -0.844 12.341 4.979 0.57 37.42 337 THR A C 1
ATOM 1311 O O . THR A 1 178 ? -0.720 13.305 5.742 1.00 39.26 337 THR A O 1
ATOM 1315 N N . THR A 1 179 ? 0.177 11.762 4.364 1.00 37.07 338 THR A N 1
ATOM 1316 C CA . THR A 1 179 ? 1.563 12.162 4.601 0.75 36.74 338 THR A CA 1
ATOM 1317 C C . THR A 1 179 ? 1.999 13.358 3.754 0.96 38.86 338 THR A C 1
ATOM 1318 O O . THR A 1 179 ? 3.143 13.404 3.292 0.72 39.25 338 THR A O 1
ATOM 1322 N N . ASP A 1 180 ? 1.120 14.343 3.554 0.49 42.93 339 ASP A N 1
ATOM 1323 C CA . ASP A 1 180 ? 1.454 15.590 2.867 0.70 44.24 339 ASP A CA 1
ATOM 1324 C C . ASP A 1 180 ? 1.153 16.768 3.782 0.00 42.84 339 ASP A C 1
ATOM 1325 O O . ASP A 1 180 ? -0.010 17.000 4.134 1.00 50.09 339 ASP A O 1
ATOM 1327 N N . GLY A 1 181 ? 2.195 17.521 4.143 0.53 41.49 340 GLY A N 1
ATOM 1328 C CA . GLY A 1 181 ? 2.034 18.693 4.982 0.93 45.02 340 GLY A CA 1
ATOM 1329 C C . GLY A 1 181 ? 3.024 18.788 6.128 0.00 39.18 340 GLY A C 1
ATOM 1330 O O . GLY A 1 181 ? 4.049 19.467 6.014 0.78 43.33 340 GLY A O 1
ATOM 1331 N N . LYS A 1 182 ? 2.726 18.106 7.234 0.72 36.77 341 LYS A N 1
ATOM 1332 C CA . LYS A 1 182 ? 3.497 18.208 8.465 0.41 34.83 341 LYS A CA 1
ATOM 1333 C C . LYS A 1 182 ? 4.676 17.233 8.450 0.64 30.47 341 LYS A C 1
ATOM 1334 O O . LYS A 1 182 ? 5.032 16.670 7.412 0.91 28.96 341 LYS A O 1
ATOM 1336 N N . PHE A 1 183 ? 5.282 17.017 9.618 0.56 29.68 342 PHE A N 1
ATOM 1337 C CA . PHE A 1 183 ? 6.453 16.154 9.744 0.81 24.77 342 PHE A CA 1
ATOM 1338 C C . PHE A 1 183 ? 6.023 14.693 9.845 0.92 23.79 342 PHE A C 1
ATOM 1339 O O . PHE A 1 183 ? 5.315 14.312 10.784 0.84 26.29 342 PHE A O 1
ATOM 1347 N N . HIS A 1 184 ? 6.475 13.870 8.901 0.96 20.96 343 HIS A N 1
ATOM 1348 C CA . HIS A 1 184 ? 6.292 12.416 8.962 0.87 23.57 343 HIS A CA 1
ATOM 1349 C C . HIS A 1 184 ? 7.664 11.791 8.709 1.00 19.80 343 HIS A C 1
ATOM 1350 O O . HIS A 1 184 ? 8.128 11.746 7.566 1.00 19.67 343 HIS A O 1
ATOM 1357 N N . GLY A 1 185 ? 8.315 11.324 9.783 0.97 18.64 344 GLY A N 1
ATOM 1358 C CA . GLY A 1 185 ? 9.748 11.048 9.730 1.00 15.03 344 GLY A CA 1
ATOM 1359 C C . GLY A 1 185 ? 10.143 9.919 8.798 1.00 19.13 344 GLY A C 1
ATOM 1360 O O . GLY A 1 185 ? 11.331 9.789 8.468 0.95 15.17 344 GLY A O 1
ATOM 1361 N N . GLN A 1 186 ? 9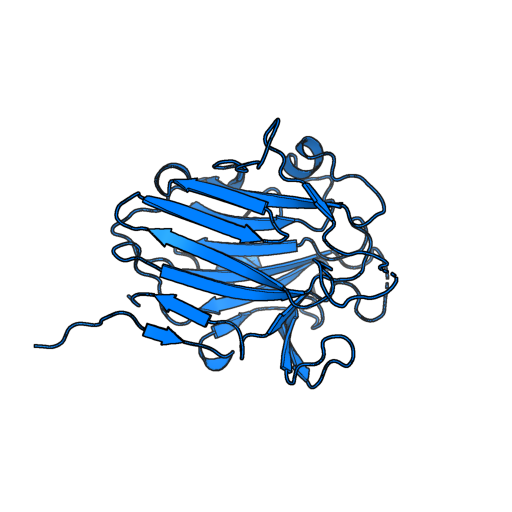.188 9.080 8.384 1.00 18.99 345 GLN A N 1
ATOM 1362 C CA . GLN A 1 186 ? 9.513 8.032 7.421 0.93 18.97 345 GLN A CA 1
ATOM 1363 C C . GLN A 1 186 ? 9.624 8.564 5.999 0.59 19.50 345 GLN A C 1
ATOM 1364 O O . GLN A 1 186 ? 10.059 7.826 5.103 0.94 19.41 345 GLN A O 1
ATOM 1370 N N . LEU A 1 187 ? 9.241 9.818 5.774 0.97 21.57 346 LEU A N 1
ATOM 1371 C CA . LEU A 1 187 ? 9.521 10.508 4.526 1.00 20.06 346 LEU A CA 1
ATOM 1372 C C . LEU A 1 187 ? 10.840 11.258 4.640 0.91 19.12 346 LEU A C 1
ATOM 1373 O O . LEU A 1 187 ? 11.394 11.414 5.723 0.83 18.20 346 LEU A O 1
ATOM 1378 N N . LEU A 1 188 ? 11.321 11.761 3.503 1.00 19.35 347 LEU A N 1
ATOM 1379 C CA . LEU A 1 188 ? 12.503 12.613 3.496 0.66 23.49 347 LEU A CA 1
ATOM 1380 C C . LEU A 1 188 ? 12.165 13.966 4.106 1.00 21.59 347 LEU A C 1
ATOM 1381 O O . LEU A 1 188 ? 11.268 14.666 3.627 0.74 21.39 347 LEU A O 1
ATOM 1386 N N . ASN A 1 189 ? 12.886 14.332 5.161 1.00 19.49 348 ASN A N 1
ATOM 1387 C CA . ASN A 1 189 ? 12.739 15.617 5.826 0.88 19.71 348 ASN A CA 1
ATOM 1388 C C . ASN A 1 189 ? 14.121 16.216 6.041 0.81 17.94 348 ASN A C 1
ATOM 1389 O O . ASN A 1 189 ? 15.106 15.494 6.186 1.00 16.27 348 ASN A O 1
ATOM 1394 N N . ASN A 1 190 ? 14.183 17.539 6.098 0.86 16.59 349 ASN A N 1
ATOM 1395 C CA . ASN A 1 190 ? 15.467 18.215 6.218 0.93 18.93 349 ASN A CA 1
ATOM 1396 C C . ASN A 1 190 ? 15.975 18.205 7.654 0.71 16.77 349 ASN A C 1
ATOM 1397 O O . ASN A 1 190 ? 15.238 18.522 8.591 0.88 16.35 349 ASN A O 1
ATOM 1402 N N . LEU A 1 191 ? 17.242 17.853 7.819 1.00 18.70 350 LEU A N 1
ATOM 1403 C CA . LEU A 1 191 ? 17.984 18.117 9.042 1.00 16.61 350 LEU A CA 1
ATOM 1404 C C . LEU A 1 191 ? 18.951 19.239 8.710 1.00 17.65 350 LEU A C 1
ATOM 1405 O O . LEU A 1 191 ? 19.763 19.102 7.789 0.79 17.39 350 LEU A O 1
ATOM 1410 N N . LYS A 1 192 ? 18.822 20.358 9.412 0.98 15.96 351 LYS A N 1
ATOM 1411 C CA . LYS A 1 192 ? 19.722 21.493 9.244 0.99 16.11 351 LYS A CA 1
ATOM 1412 C C . LYS A 1 192 ? 20.787 21.434 10.327 0.79 17.28 351 LYS A C 1
ATOM 1413 O O . LYS A 1 192 ? 20.466 21.435 11.518 0.78 16.84 351 LYS A O 1
ATOM 1419 N N . LEU A 1 193 ? 22.044 21.378 9.912 1.00 14.37 352 LEU A N 1
ATOM 1420 C CA . LEU A 1 193 ? 23.179 21.433 10.823 1.00 17.00 352 LEU A CA 1
ATOM 1421 C C . LEU A 1 193 ? 23.922 22.715 10.480 1.00 15.91 352 LEU A C 1
ATOM 1422 O O . LEU A 1 193 ? 24.484 22.825 9.388 0.66 16.88 352 LEU A O 1
ATOM 1427 N N . ALA A 1 194 ? 23.886 23.687 11.386 0.85 17.43 353 ALA A N 1
ATOM 1428 C CA . ALA A 1 194 ? 24.439 25.013 11.127 0.86 17.72 353 ALA A CA 1
ATOM 1429 C C . ALA A 1 194 ? 25.468 25.363 12.191 0.56 18.01 353 ALA A C 1
ATOM 1430 O O . ALA A 1 194 ? 25.272 25.078 13.379 0.71 17.61 353 ALA A O 1
ATOM 1432 N N . TYR A 1 195 ? 26.567 25.983 11.760 0.95 18.34 354 TYR A N 1
ATOM 1433 C CA . TYR A 1 195 ? 27.647 26.365 12.660 0.86 16.60 354 TYR A CA 1
ATOM 1434 C C . TYR A 1 195 ? 28.050 27.810 12.393 1.00 16.32 354 TYR A C 1
ATOM 1435 O O . TYR A 1 195 ? 28.326 28.182 11.250 0.98 17.17 354 TYR A O 1
ATOM 1444 N N . ASN A 1 196 ? 28.120 28.603 13.448 0.89 16.60 355 ASN A N 1
ATOM 1445 C CA . ASN A 1 196 ? 28.492 30.016 13.358 1.00 18.96 355 ASN A CA 1
ATOM 1446 C C . ASN A 1 196 ? 29.836 30.151 14.059 1.00 16.99 355 ASN A C 1
ATOM 1447 O O . ASN A 1 196 ? 29.917 30.018 15.283 1.00 20.13 355 ASN A O 1
ATOM 1452 N N . GLU A 1 197 ? 30.898 30.372 13.281 0.86 19.87 356 GLU A N 1
ATOM 1453 C CA . GLU A 1 197 ? 32.234 30.392 13.872 0.92 21.15 356 GLU A CA 1
ATOM 1454 C C . GLU A 1 197 ? 32.398 31.538 14.861 1.00 20.46 356 GLU A C 1
ATOM 1455 O O . GLU A 1 197 ? 33.219 31.445 15.781 0.92 22.89 356 GLU A O 1
ATOM 1461 N N . LYS A 1 198 ? 31.633 32.620 14.698 1.00 23.13 357 LYS A N 1
ATOM 1462 C CA . LYS A 1 198 ? 31.741 33.743 15.629 0.98 25.47 357 LYS A CA 1
ATOM 1463 C C . LYS A 1 198 ? 31.212 33.374 17.009 0.84 25.03 357 LYS A C 1
ATOM 1464 O O . LYS A 1 198 ? 31.851 33.662 18.026 1.00 25.46 357 LYS A O 1
ATOM 1468 N N . SER A 1 199 ? 30.038 32.736 17.068 1.00 20.74 358 SER A N 1
ATOM 1469 C CA . SER A 1 199 ? 29.457 32.375 18.353 1.00 21.18 358 SER A CA 1
ATOM 1470 C C . SER A 1 199 ? 29.960 31.048 18.895 0.87 23.83 358 SER A C 1
ATOM 1471 O O . SER A 1 199 ? 29.772 30.772 20.085 0.94 22.40 358 SER A O 1
ATOM 1474 N N . GLY A 1 200 ? 30.575 30.212 18.059 1.00 23.37 359 GLY A N 1
ATOM 1475 C CA . GLY A 1 200 ? 30.991 28.905 18.500 0.93 24.16 359 GLY A CA 1
ATOM 1476 C C . GLY A 1 200 ? 29.877 27.894 18.641 1.00 22.81 359 GLY A C 1
ATOM 1477 O O . GLY A 1 200 ? 30.121 26.812 19.180 0.89 23.44 359 GLY A O 1
ATOM 1478 N N . ILE A 1 201 ? 28.679 28.198 18.139 1.00 22.21 360 ILE A N 1
ATOM 1479 C CA . ILE A 1 201 ? 27.479 27.400 18.361 0.90 22.01 360 ILE A CA 1
ATOM 1480 C C . ILE A 1 201 ? 27.209 26.531 17.143 1.00 17.87 360 ILE A C 1
ATOM 1481 O O . ILE A 1 201 ? 27.174 27.028 16.008 1.00 17.13 360 ILE A O 1
ATOM 1486 N N . MET A 1 202 ? 26.994 25.238 17.377 1.00 18.39 361 MET A N 1
ATOM 1487 C CA . MET A 1 202 ? 26.412 24.353 16.376 1.00 15.59 361 MET A CA 1
ATOM 1488 C C . MET A 1 202 ? 24.934 24.174 16.698 0.94 14.28 361 MET A C 1
ATOM 1489 O O . MET A 1 202 ? 24.571 23.866 17.840 0.87 15.93 361 MET A O 1
ATOM 1494 N N . ARG A 1 203 ? 24.093 24.384 15.697 0.92 13.40 362 ARG A N 1
ATOM 1495 C CA . ARG A 1 203 ? 22.649 24.277 15.841 1.00 16.71 362 ARG A CA 1
ATOM 1496 C C . ARG A 1 203 ? 22.127 23.157 14.957 0.87 14.83 362 ARG A C 1
ATOM 1497 O O . ARG A 1 203 ? 22.550 23.014 13.805 0.89 14.06 362 ARG A O 1
ATOM 1505 N N . ALA A 1 204 ? 21.185 22.385 15.485 1.00 15.63 363 ALA A N 1
ATOM 1506 C CA . ALA A 1 204 ? 20.499 21.354 14.723 1.00 15.99 363 ALA A CA 1
ATOM 1507 C C . ALA A 1 204 ? 19.005 21.649 14.705 1.00 14.32 363 ALA A C 1
ATOM 1508 O O . ALA A 1 204 ? 18.418 21.925 15.751 0.98 15.49 363 ALA A O 1
ATOM 1510 N N . GLU A 1 205 ? 18.393 21.578 13.522 0.98 16.19 364 GLU A N 1
ATOM 1511 C CA . GLU A 1 205 ? 16.950 21.739 13.371 1.00 16.37 364 GLU A CA 1
ATOM 1512 C C . GLU A 1 205 ? 16.392 20.514 12.660 1.00 15.44 364 GLU A C 1
ATOM 1513 O O . GLU A 1 205 ? 16.835 20.180 11.555 0.90 16.45 364 GLU A O 1
ATOM 1519 N N . TYR A 1 206 ? 15.407 19.868 13.278 0.87 14.39 365 TYR A N 1
ATOM 1520 C CA . TYR A 1 206 ? 14.827 18.641 12.737 1.00 14.78 365 TYR A CA 1
ATOM 1521 C C . TYR A 1 206 ? 13.523 18.373 13.464 0.92 16.33 365 TYR A C 1
ATOM 1522 O O . TYR A 1 206 ? 13.412 18.635 14.669 0.96 16.50 365 TYR A O 1
ATOM 1531 N N . ALA A 1 207 ? 12.546 17.844 12.728 1.00 18.08 366 ALA A N 1
ATOM 1532 C CA . ALA A 1 207 ? 11.256 17.458 13.305 1.00 18.55 366 ALA A CA 1
ATOM 1533 C C . ALA A 1 207 ? 10.568 18.630 14.002 1.00 17.95 366 ALA A C 1
ATOM 1534 O O . ALA A 1 207 ? 9.818 18.436 14.963 0.70 18.31 366 ALA A O 1
ATOM 1536 N N . GLY A 1 208 ? 10.823 19.849 13.535 0.77 22.08 367 GLY A N 1
ATOM 1537 C CA . GLY A 1 208 ? 10.266 21.031 14.165 1.00 21.08 367 GLY A CA 1
ATOM 1538 C C . GLY A 1 208 ? 10.859 21.402 15.505 0.82 22.47 367 GLY A C 1
ATOM 1539 O O . GLY A 1 208 ? 10.268 22.214 16.223 0.92 23.46 367 GLY A O 1
ATOM 1540 N N . LYS A 1 209 ? 12.008 20.852 15.866 1.00 17.59 368 LYS A N 1
ATOM 1541 C CA . LYS A 1 209 ? 12.648 21.126 17.143 1.00 16.63 368 LYS A CA 1
ATOM 1542 C C . LYS A 1 209 ? 14.023 21.720 16.869 0.87 15.77 368 LYS A C 1
ATOM 1543 O O . LYS A 1 209 ? 14.515 21.686 15.745 1.00 16.24 368 LYS A O 1
ATOM 1549 N N . ILE A 1 210 ? 14.633 22.268 17.911 1.00 17.31 369 ILE A N 1
ATOM 1550 C CA . ILE A 1 210 ? 15.904 22.970 17.820 1.00 16.97 369 ILE A CA 1
ATOM 1551 C C . ILE A 1 210 ? 16.774 22.520 18.969 1.00 13.26 369 ILE A C 1
ATOM 1552 O O . ILE A 1 210 ? 16.318 22.455 20.115 0.88 14.03 369 ILE A O 1
ATOM 1557 N N . TRP A 1 211 ? 18.040 22.247 18.669 1.00 14.13 370 TRP A N 1
ATOM 1558 C CA . TRP A 1 211 ? 19.045 21.963 19.675 0.94 14.86 370 TRP A CA 1
ATOM 1559 C C . TRP A 1 211 ? 20.263 22.825 19.392 0.95 14.59 370 TRP A C 1
ATOM 1560 O O . TRP A 1 211 ? 20.537 23.159 18.239 1.00 15.83 370 TRP A O 1
ATOM 1571 N N . GLU A 1 212 ? 21.015 23.147 20.443 1.00 15.90 371 GLU A N 1
ATOM 1572 C CA . GLU A 1 212 ? 22.263 23.891 20.299 0.87 14.50 371 GLU A CA 1
ATOM 1573 C C . GLU A 1 212 ? 23.320 23.311 21.223 0.91 15.32 371 GLU A C 1
ATOM 1574 O O . GLU A 1 212 ? 23.015 22.814 22.307 1.00 19.25 371 GLU A O 1
ATOM 1579 N N . ALA A 1 213 ? 24.576 23.412 20.796 1.00 14.64 372 ALA A N 1
ATOM 1580 C CA . ALA A 1 213 ? 25.700 23.082 21.657 0.86 15.44 372 ALA A CA 1
ATOM 1581 C C . ALA A 1 213 ? 26.876 23.964 21.254 0.89 18.41 372 ALA A C 1
ATOM 1582 O O . ALA A 1 213 ? 27.029 24.317 20.082 0.85 21.04 372 ALA A O 1
ATOM 1584 N N . ASN A 1 214 ? 27.698 24.329 22.233 1.00 21.53 373 ASN A N 1
ATOM 1585 C CA . ASN A 1 214 ? 28.940 25.036 21.940 0.90 24.15 373 ASN A CA 1
ATOM 1586 C C . ASN A 1 214 ? 30.026 24.036 21.564 1.00 22.55 373 ASN A C 1
ATOM 1587 O O . ASN A 1 214 ? 30.115 22.948 22.145 1.00 21.68 373 ASN A O 1
ATOM 1589 N N . ILE A 1 215 ? 30.866 24.411 20.596 1.00 22.53 374 ILE A N 1
ATOM 1590 C CA . ILE A 1 215 ? 31.894 23.475 20.149 0.94 24.58 374 ILE A CA 1
ATOM 1591 C C . ILE A 1 215 ? 32.908 23.217 21.255 1.00 24.01 374 ILE A C 1
ATOM 1592 O O . ILE A 1 215 ? 33.486 22.121 21.334 0.99 24.10 374 ILE A O 1
ATOM 1597 N N . SER A 1 216 ? 33.109 24.189 22.151 0.97 26.81 375 SER A N 1
ATOM 1598 C CA . SER A 1 216 ? 33.970 23.951 23.307 1.00 28.00 375 SER A CA 1
ATOM 1599 C C . SER A 1 216 ? 33.462 22.777 24.141 0.60 26.00 375 SER A C 1
ATOM 1600 O O . SER A 1 216 ? 34.244 21.902 24.534 0.71 24.43 375 SER A O 1
ATOM 1603 N N . ASP A 1 217 ? 32.150 22.726 24.405 0.72 25.74 376 ASP A N 1
ATOM 1604 C CA . ASP A 1 217 ? 31.601 21.593 25.151 1.00 24.44 376 ASP A CA 1
ATOM 1605 C C . ASP A 1 217 ? 31.577 20.319 24.316 0.92 23.74 376 ASP A C 1
ATOM 1606 O O . ASP A 1 217 ? 31.607 19.215 24.878 0.56 21.78 376 ASP A O 1
ATOM 1611 N N . LEU A 1 218 ? 31.486 20.436 22.985 0.99 20.68 377 LEU A N 1
ATOM 1612 C CA . LEU A 1 218 ? 31.609 19.252 22.137 0.85 21.39 377 LEU A CA 1
ATOM 1613 C C . LEU A 1 218 ? 33.042 18.740 22.056 0.98 19.94 377 LEU A C 1
ATOM 1614 O O . LEU A 1 218 ? 33.248 17.596 21.641 0.63 20.30 377 LEU A O 1
ATOM 1619 N N . GLY A 1 219 ? 34.026 19.550 22.454 1.00 23.83 378 GLY A N 1
ATOM 1620 C CA . GLY A 1 219 ? 35.417 19.174 22.345 1.00 22.48 378 GLY A CA 1
ATOM 1621 C C . GLY A 1 219 ? 36.002 19.348 20.968 0.91 25.08 378 GLY A C 1
ATOM 1622 O O . GLY A 1 219 ? 37.014 18.717 20.646 0.60 22.15 378 GLY A O 1
ATOM 1623 N N . LEU A 1 220 ? 35.388 20.174 20.137 0.72 24.09 379 LEU A N 1
ATOM 1624 C CA . LEU A 1 220 ? 35.938 20.527 18.839 0.90 23.56 379 LEU A CA 1
ATOM 1625 C C . LEU A 1 220 ? 36.625 21.881 18.951 0.71 25.08 379 LEU A C 1
ATOM 1626 O O . LEU A 1 220 ? 36.160 22.764 19.678 0.77 23.47 379 LEU A O 1
ATOM 1631 N N . ASP A 1 221 ? 37.749 22.030 18.259 0.69 25.36 380 ASP A N 1
ATOM 1632 C CA . ASP A 1 221 ? 38.538 23.253 18.324 0.67 27.75 380 ASP A CA 1
ATOM 1633 C C . ASP A 1 221 ? 38.272 24.112 17.099 1.00 26.90 380 ASP A C 1
ATOM 1634 O O . ASP A 1 221 ? 38.153 23.600 15.982 0.68 26.79 380 ASP A O 1
ATOM 1636 N N . LYS A 1 222 ? 38.173 25.425 17.320 1.00 27.16 381 LYS A N 1
ATOM 1637 C CA . LYS A 1 222 ? 37.929 26.353 16.222 0.98 26.84 381 LYS A CA 1
ATOM 1638 C C . LYS A 1 222 ? 39.001 26.228 15.147 0.86 29.48 381 LYS A C 1
ATOM 1639 O O . LYS A 1 222 ? 38.702 26.287 13.948 0.87 28.43 381 LYS A O 1
ATOM 1643 N N . SER A 1 223 ? 40.255 26.041 15.556 0.88 31.17 382 SER A N 1
ATOM 1644 C CA . SER A 1 223 ? 41.368 26.046 14.618 0.91 30.53 382 SER A CA 1
ATOM 1645 C C . SER A 1 223 ? 41.565 24.717 13.909 0.79 32.61 382 SER A C 1
ATOM 1646 O O . SER A 1 223 ? 42.382 24.645 12.988 0.85 34.90 382 SER A O 1
ATOM 1649 N N . GLU A 1 224 ? 40.860 23.665 14.311 0.79 30.75 383 GLU A N 1
ATOM 1650 C CA . GLU A 1 224 ? 41.052 22.386 13.652 0.89 29.60 383 GLU A CA 1
ATOM 1651 C C . GLU A 1 224 ? 40.056 22.208 12.511 0.68 27.51 383 GLU A C 1
ATOM 1652 O O . GLU A 1 224 ? 39.072 22.943 12.379 0.97 29.95 383 GLU A O 1
ATOM 1654 N N . ALA A 1 225 ? 40.356 21.237 11.656 0.90 28.27 384 ALA A N 1
ATOM 1655 C CA . ALA A 1 225 ? 39.458 20.782 10.610 1.00 26.54 384 ALA A CA 1
ATOM 1656 C C . ALA A 1 225 ? 39.177 19.307 10.856 0.75 27.29 384 ALA A C 1
ATOM 1657 O O . ALA A 1 225 ? 40.071 18.560 11.263 0.89 28.37 384 ALA A O 1
ATOM 1659 N N . TYR A 1 226 ? 37.934 18.900 10.629 1.00 23.66 385 TYR A N 1
ATOM 1660 C CA . TYR A 1 226 ? 37.459 17.580 11.016 1.00 24.92 385 TYR A CA 1
ATOM 1661 C C . TYR A 1 226 ? 36.829 16.869 9.830 1.00 24.27 385 TYR A C 1
ATOM 1662 O O . TYR A 1 226 ? 36.249 17.502 8.945 0.92 21.03 385 TYR A O 1
ATOM 1671 N N . ASN A 1 227 ? 36.933 15.541 9.827 1.00 19.78 386 ASN A N 1
ATOM 1672 C CA . ASN A 1 227 ? 36.129 14.753 8.910 0.81 22.36 386 ASN A CA 1
ATOM 1673 C C . ASN A 1 227 ? 34.670 14.812 9.342 0.77 19.34 386 ASN A C 1
ATOM 1674 O O . ASN A 1 227 ? 34.366 14.883 10.533 0.93 19.34 386 ASN A O 1
ATOM 1679 N N . PHE A 1 228 ? 33.763 14.787 8.367 1.00 16.16 387 PHE A N 1
ATOM 1680 C CA . PHE A 1 228 ? 32.328 14.751 8.642 0.86 16.82 387 PHE A CA 1
ATOM 1681 C C . PHE A 1 228 ? 31.740 13.437 8.149 0.76 17.01 387 PHE A C 1
ATOM 1682 O O . PHE A 1 228 ? 31.901 13.080 6.977 1.00 15.78 387 PHE A O 1
ATOM 1690 N N . LEU A 1 229 ? 31.027 12.737 9.028 1.00 16.56 388 LEU A N 1
ATOM 1691 C CA . LEU A 1 229 ? 30.482 11.425 8.699 1.00 17.56 388 LEU A CA 1
ATOM 1692 C C . LEU A 1 229 ? 28.982 11.385 8.951 0.90 15.08 388 LEU A C 1
ATOM 1693 O O . LEU A 1 229 ? 28.517 11.801 10.017 1.00 16.76 388 LEU A O 1
ATOM 1698 N N . ILE A 1 230 ? 28.248 10.841 7.980 1.00 14.26 389 ILE A N 1
ATOM 1699 C CA . ILE A 1 230 ? 26.837 10.497 8.110 1.00 13.74 389 ILE A CA 1
ATOM 1700 C C . ILE A 1 230 ? 26.773 8.991 8.348 0.80 15.79 389 ILE A C 1
ATOM 1701 O O . ILE A 1 230 ? 27.224 8.212 7.501 0.93 13.66 389 ILE A O 1
ATOM 1706 N N . THR A 1 231 ? 26.258 8.569 9.503 1.00 15.24 390 THR A N 1
ATOM 1707 C CA . THR A 1 231 ? 26.353 7.169 9.908 0.85 16.69 390 THR A CA 1
ATOM 1708 C C . THR A 1 231 ? 25.004 6.619 10.353 0.72 16.05 390 THR A C 1
ATOM 1709 O O . THR A 1 231 ? 24.101 7.355 10.760 1.00 19.34 390 THR A O 1
ATOM 1713 N N . SER A 1 232 ? 24.887 5.297 10.286 1.00 15.33 391 SER A N 1
ATOM 1714 C CA . SER A 1 232 ? 23.743 4.618 10.866 1.00 14.94 391 SER A CA 1
ATOM 1715 C C . SER A 1 232 ? 24.194 3.193 11.154 0.91 15.23 391 SER A C 1
ATOM 1716 O O . SER A 1 232 ? 25.212 2.738 10.629 0.80 15.74 391 SER A O 1
ATOM 1719 N N . SER A 1 233 ? 23.462 2.514 12.031 0.70 15.20 392 SER A N 1
ATOM 1720 C CA . SER A 1 233 ? 23.729 1.107 12.294 1.00 15.21 392 SER A CA 1
ATOM 1721 C C . SER A 1 233 ? 22.431 0.427 12.712 0.84 15.60 392 SER A C 1
ATOM 1722 O O . SER A 1 233 ? 21.425 1.083 12.999 0.98 16.45 392 SER A O 1
ATOM 1725 N N . GLN A 1 234 ? 22.455 -0.911 12.721 1.00 16.68 393 GLN A N 1
ATOM 1726 C CA . GLN A 1 234 ? 21.325 -1.704 13.195 1.00 16.31 3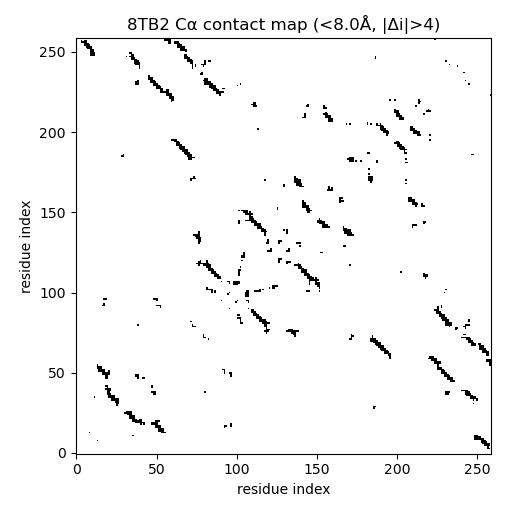93 GLN A CA 1
ATOM 1727 C C . GLN A 1 234 ? 21.826 -3.065 13.667 0.82 20.09 393 GLN A C 1
ATOM 1728 O O . GLN A 1 234 ? 22.673 -3.674 13.009 0.92 17.49 393 GLN A O 1
ATOM 1734 N N . ARG A 1 235 ? 21.300 -3.540 14.799 0.73 21.02 394 ARG A N 1
ATOM 1735 C CA . ARG A 1 235 ? 21.519 -4.924 15.217 0.81 22.48 394 ARG A CA 1
ATOM 1736 C C . ARG A 1 235 ? 20.499 -5.823 14.527 0.83 22.66 394 ARG A C 1
ATOM 1737 O O . ARG A 1 235 ? 19.291 -5.616 14.668 0.7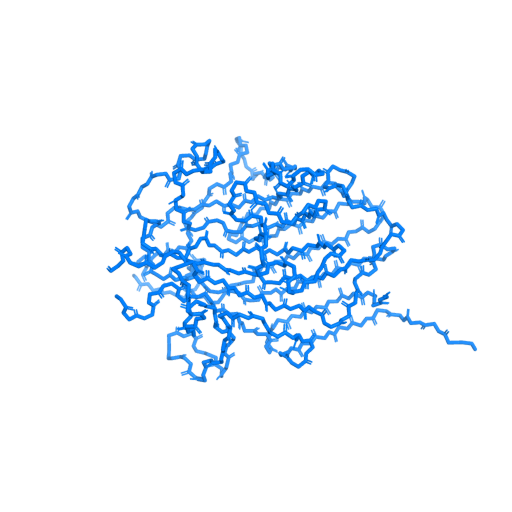8 19.42 394 ARG A O 1
ATOM 1745 N N . GLN A 1 236 ? 20.977 -6.826 13.797 1.00 27.52 395 GLN A N 1
ATOM 1746 C CA . GLN A 1 236 ? 20.076 -7.726 13.096 0.47 25.31 395 GLN A CA 1
ATOM 1747 C C . GLN A 1 236 ? 19.526 -8.792 14.042 0.53 27.40 395 GLN A C 1
ATOM 1748 O O . GLN A 1 236 ? 19.950 -8.931 15.194 0.65 25.72 395 GLN A O 1
ATOM 1754 N N . GLY A 1 237 ? 18.566 -9.555 13.531 0.68 31.37 396 GLY A N 1
ATOM 1755 C CA . GLY A 1 237 ? 18.014 -10.685 14.247 0.64 26.71 396 GLY A CA 1
ATOM 1756 C C . GLY A 1 237 ? 16.852 -10.369 15.158 0.42 30.42 396 GLY A C 1
ATOM 1757 O O . GLY A 1 237 ? 16.316 -11.290 15.791 0.60 27.39 396 GLY A O 1
ATOM 1758 N N . THR A 1 238 ? 16.453 -9.102 15.253 1.00 32.08 397 THR A N 1
ATOM 1759 C CA . THR A 1 238 ? 15.317 -8.681 16.063 0.35 34.36 397 THR A CA 1
ATOM 1760 C C . THR A 1 238 ? 14.002 -8.740 15.298 0.83 36.94 397 THR A C 1
ATOM 1761 O O . THR A 1 238 ? 12.947 -8.957 15.906 0.28 38.05 397 THR A O 1
ATOM 1765 N N . SER A 1 239 ? 14.044 -8.556 13.982 0.65 35.55 398 SER A N 1
ATOM 1766 C CA . SER A 1 239 ? 12.865 -8.716 13.142 0.59 37.34 398 SER A CA 1
ATOM 1767 C C . SER A 1 239 ? 12.810 -10.151 12.630 1.00 42.32 398 SER A C 1
ATOM 1768 O O . SER A 1 239 ? 13.259 -11.077 13.309 0.63 38.94 398 SER A O 1
ATOM 1769 N N . VAL A 1 242 ? 10.046 -7.098 7.922 1.00 35.00 401 VAL A N 1
ATOM 1770 C CA . VAL A 1 242 ? 11.416 -7.487 7.615 0.12 31.38 401 VAL A CA 1
ATOM 1771 C C . VAL A 1 242 ? 11.861 -6.930 6.258 1.00 30.82 401 VAL A C 1
ATOM 1772 O O . VAL A 1 242 ? 13.041 -6.639 6.067 0.12 29.07 401 VAL A O 1
ATOM 1776 N N . TYR A 1 243 ? 10.941 -6.768 5.306 0.60 29.61 402 TYR A N 1
ATOM 1777 C CA . TYR A 1 243 ? 11.303 -6.020 4.109 0.18 30.21 402 TYR A CA 1
ATOM 1778 C C . TYR A 1 243 ? 11.462 -4.556 4.476 0.89 28.95 402 TYR A C 1
ATOM 1779 O O . TYR A 1 243 ? 10.627 -3.989 5.192 0.77 30.78 402 TYR A O 1
ATOM 1788 N N . ALA A 1 244 ? 12.541 -3.949 3.989 0.75 29.24 403 ALA A N 1
ATOM 1789 C CA . ALA A 1 244 ? 12.968 -2.602 4.359 0.81 28.40 403 ALA A CA 1
ATOM 1790 C C . ALA A 1 244 ? 13.349 -2.503 5.828 0.73 25.98 403 ALA A C 1
ATOM 1791 O O . ALA A 1 244 ? 13.466 -1.391 6.358 0.92 25.69 403 ALA A O 1
ATOM 1793 N N . ASN A 1 245 ? 13.546 -3.636 6.502 1.00 25.54 404 ASN A N 1
ATOM 1794 C CA . ASN A 1 245 ? 13.956 -3.628 7.900 1.00 26.17 404 ASN A CA 1
ATOM 1795 C C . ASN A 1 245 ? 15.247 -2.829 8.081 0.89 21.11 404 ASN A C 1
ATOM 1796 O O . ASN A 1 245 ? 16.271 -3.135 7.464 0.78 20.98 404 ASN A O 1
ATOM 1801 N N . GLY A 1 246 ? 15.201 -1.810 8.936 0.66 22.61 405 GLY A N 1
ATOM 1802 C CA . GLY A 1 246 ? 16.387 -1.058 9.282 0.92 21.17 405 GLY A CA 1
ATOM 1803 C C . GLY A 1 246 ? 16.838 -0.018 8.271 0.85 21.00 405 GLY A C 1
ATOM 1804 O O . GLY A 1 246 ? 17.836 0.662 8.524 0.73 18.41 405 GLY A O 1
ATOM 1805 N N . TRP A 1 247 ? 16.143 0.133 7.144 1.00 21.39 406 TRP A N 1
ATOM 1806 C CA . TRP A 1 247 ? 16.593 1.034 6.089 1.00 20.96 406 TRP A CA 1
ATOM 1807 C C . TRP A 1 247 ? 16.593 2.480 6.582 0.93 20.47 406 TRP A C 1
ATOM 1808 O O . TRP A 1 247 ? 15.559 2.995 7.010 1.00 19.96 406 TRP A O 1
ATOM 1819 N N . MET A 1 248 ? 17.741 3.136 6.504 0.97 16.43 407 MET A N 1
ATOM 1820 C CA . MET A 1 248 ? 17.854 4.568 6.767 1.00 17.25 407 MET A CA 1
ATOM 1821 C C . MET A 1 248 ? 18.400 5.197 5.497 1.00 16.08 407 MET A C 1
ATOM 1822 O O . MET A 1 248 ? 19.489 4.828 5.049 0.89 18.04 407 MET A O 1
ATOM 1827 N N . ARG A 1 249 ? 17.642 6.117 4.906 1.00 19.92 408 ARG A N 1
ATOM 1828 C CA . ARG A 1 249 ? 17.922 6.593 3.562 1.00 16.52 408 ARG A CA 1
ATOM 1829 C C . ARG A 1 249 ? 18.063 8.113 3.546 0.62 18.21 408 ARG A C 1
ATOM 1830 O O . ARG A 1 249 ? 17.338 8.821 4.249 0.95 17.96 408 ARG A O 1
ATOM 1838 N N . THR A 1 250 ? 18.997 8.605 2.740 1.00 19.24 409 THR A N 1
ATOM 1839 C CA . THR A 1 250 ? 19.221 10.038 2.581 1.00 19.89 409 THR A CA 1
ATOM 1840 C C . THR A 1 250 ? 19.331 10.366 1.096 0.86 21.72 409 THR A C 1
ATOM 1841 O O . THR A 1 250 ? 19.899 9.593 0.314 0.93 21.71 409 THR A O 1
ATOM 1845 N N . ASP A 1 251 ? 18.753 11.502 0.712 0.97 21.86 410 ASP A N 1
ATOM 1846 C CA . ASP A 1 251 ? 18.730 11.983 -0.673 0.97 23.99 410 ASP A CA 1
ATOM 1847 C C . ASP A 1 251 ? 19.830 13.027 -0.787 1.00 24.66 410 ASP A C 1
ATOM 1848 O O . ASP A 1 251 ? 19.612 14.219 -0.559 0.72 24.03 410 ASP A O 1
ATOM 1853 N N . LEU A 1 252 ? 21.029 12.570 -1.130 0.74 25.36 411 LEU A N 1
ATOM 1854 C CA . LEU A 1 252 ? 22.154 13.486 -1.222 0.94 27.70 411 LEU A CA 1
ATOM 1855 C C . LEU A 1 252 ? 22.076 14.380 -2.452 0.44 27.71 411 LEU A C 1
ATOM 1856 O O . LEU A 1 252 ? 22.757 15.408 -2.495 0.88 29.69 411 LEU A O 1
ATOM 1861 N N . ASN A 1 253 ? 21.268 14.019 -3.452 0.86 29.07 412 ASN A N 1
ATOM 1862 C CA . ASN A 1 253 ? 21.175 14.871 -4.635 0.82 28.04 412 ASN A CA 1
ATOM 1863 C C . ASN A 1 253 ? 20.428 16.161 -4.342 0.61 28.86 412 ASN A C 1
ATOM 1864 O O . ASN A 1 253 ? 20.679 17.187 -4.989 0.66 27.15 412 ASN A O 1
ATOM 1869 N N . ASN A 1 254 ? 19.518 16.145 -3.375 1.00 26.56 413 ASN A N 1
ATOM 1870 C CA . ASN A 1 254 ? 18.831 17.366 -2.978 0.44 25.50 413 ASN A CA 1
ATOM 1871 C C . ASN A 1 254 ? 19.205 17.815 -1.570 0.72 25.25 413 ASN A C 1
ATOM 1872 O O . ASN A 1 254 ? 18.534 18.680 -0.998 0.57 23.02 413 ASN A O 1
ATOM 1877 N N . SER A 1 255 ? 20.250 17.235 -1.002 0.94 25.68 414 SER A N 1
ATOM 1878 C CA . SER A 1 255 ? 20.897 17.753 0.188 0.98 23.62 414 SER A CA 1
ATOM 1879 C C . SER A 1 255 ? 21.946 18.772 -0.244 0.73 23.00 414 SER A C 1
ATOM 1880 O O . SER A 1 255 ? 22.529 18.655 -1.320 0.88 22.39 414 SER A O 1
ATOM 1883 N N . THR A 1 256 ? 22.187 19.773 0.597 1.00 17.99 415 THR A N 1
ATOM 1884 C CA . THR A 1 256 ? 23.200 20.782 0.315 0.82 21.37 415 THR A CA 1
ATOM 1885 C C . THR A 1 256 ? 24.156 20.915 1.489 0.78 19.85 415 THR A C 1
ATOM 1886 O O . THR A 1 256 ? 23.743 20.888 2.653 0.82 20.73 415 THR A O 1
ATOM 1890 N N . PHE A 1 257 ? 25.440 21.071 1.171 1.00 18.26 416 PHE A N 1
ATOM 1891 C CA . PHE A 1 257 ? 26.493 21.214 2.169 1.00 16.83 416 PHE A CA 1
ATOM 1892 C C . PHE A 1 257 ? 27.293 22.467 1.836 1.00 20.03 416 PHE A C 1
ATOM 1893 O O . PHE A 1 257 ? 27.999 22.507 0.822 1.00 18.17 416 PHE A O 1
ATOM 1901 N N . LYS A 1 258 ? 27.170 23.492 2.672 0.91 18.78 417 LYS A N 1
ATOM 1902 C CA . LYS A 1 258 ? 27.924 24.729 2.511 1.00 18.18 417 LYS A CA 1
ATOM 1903 C C . LYS A 1 258 ? 29.022 24.774 3.561 0.85 16.95 417 LYS A C 1
ATOM 1904 O O . LYS A 1 258 ? 28.753 24.629 4.756 0.93 17.70 417 LYS A O 1
ATOM 1908 N N . LEU A 1 259 ? 30.258 24.964 3.115 1.00 20.42 418 LEU A N 1
ATOM 1909 C CA . LEU A 1 259 ? 31.383 24.928 4.036 1.00 20.47 418 LEU A CA 1
ATOM 1910 C C . LEU A 1 259 ? 32.583 25.556 3.358 0.95 21.08 418 LEU A C 1
ATOM 1911 O O . LEU A 1 259 ? 32.607 25.738 2.140 1.00 20.31 418 LEU A O 1
ATOM 1916 N N . THR A 1 260 ? 33.589 25.865 4.166 1.00 19.47 419 THR A N 1
ATOM 1917 C CA . THR A 1 260 ? 34.904 26.126 3.619 0.97 22.20 419 THR A CA 1
ATOM 1918 C C . THR A 1 260 ? 35.730 24.863 3.768 0.84 23.91 419 THR A C 1
ATOM 1919 O O . THR A 1 260 ? 36.012 24.449 4.902 0.80 24.54 419 THR A O 1
ATOM 1923 N N . PRO A 1 261 ? 36.110 24.210 2.677 0.68 24.26 420 PRO A N 1
ATOM 1924 C CA . PRO A 1 261 ? 36.885 22.975 2.794 1.00 24.88 420 PRO A CA 1
ATOM 1925 C C . PRO A 1 261 ? 38.291 23.263 3.282 0.83 28.22 420 PRO A C 1
ATOM 1926 O O . PRO A 1 261 ? 38.848 24.338 3.041 0.66 28.25 420 PRO A O 1
ATOM 1930 N N . ASN A 1 262 ? 38.860 22.285 3.982 0.86 30.00 421 ASN A N 1
ATOM 1931 C CA . ASN A 1 262 ? 40.219 22.405 4.507 1.00 31.59 421 ASN A CA 1
ATOM 1932 C C . ASN A 1 262 ? 40.826 21.053 4.837 0.55 30.44 421 ASN A C 1
ATOM 1933 O O . ASN A 1 262 ? 41.820 20.974 5.561 0.29 31.92 421 ASN A O 1
#

Foldseek 3Di:
DDDFDKDKDFDLVQWDKDFAKDKDAPDVVARDGIWIKFDPDDDPDLKGKMKTWGNFWFALLAKKKWKWWKAFDQFWQAFAWQWKWWKWAQDDGVQCVVANGQSAQFGDALMKTKTWGFHADVRHVVCVVQVVPDGHQKTFMFIWAHHRRGGIDGFFFWDDPDDDTHGIDGLADCDPDPPDADGNNYTDIWMWIAHSVVQKTWIADNNIITIGHVVRNNDDNRDTTIIMIMIMGRPDSDDVCGHIMIIRRNPIMIMGRGD